Protein AF-A0A7J7YNG5-F1 (afdb_monomer_lite)

Radius of gyration: 35.25 Å; chains: 1; bounding box: 83×59×93 Å

Structure (mmCIF, N/CA/C/O backbone):
data_AF-A0A7J7YNG5-F1
#
_entry.id   AF-A0A7J7YNG5-F1
#
loop_
_atom_site.group_PDB
_atom_site.id
_atom_site.type_symbol
_atom_site.label_atom_id
_atom_site.label_alt_id
_atom_site.label_comp_id
_atom_site.label_asym_id
_atom_site.label_entity_id
_atom_site.label_seq_id
_atom_site.pdbx_PDB_ins_code
_atom_site.Cartn_x
_atom_site.Cartn_y
_atom_site.Cartn_z
_atom_site.occupancy
_atom_site.B_iso_or_equiv
_atom_site.auth_seq_id
_atom_site.auth_comp_id
_atom_site.auth_asym_id
_atom_site.auth_atom_id
_atom_site.pdbx_PDB_model_num
ATOM 1 N N . MET A 1 1 ? -7.097 -13.304 8.125 1.00 89.50 1 MET A N 1
ATOM 2 C CA . MET A 1 1 ? -7.342 -12.212 9.094 1.00 89.50 1 MET A CA 1
ATOM 3 C C . MET A 1 1 ? -7.982 -12.818 10.329 1.00 89.50 1 MET A C 1
ATOM 5 O O . MET A 1 1 ? -8.850 -13.664 10.168 1.00 89.50 1 MET A O 1
ATOM 9 N N . PHE A 1 2 ? -7.551 -12.423 11.524 1.00 94.62 2 PHE A N 1
ATOM 10 C CA . PHE A 1 2 ? -8.068 -12.937 12.792 1.00 94.62 2 PHE A CA 1
ATOM 11 C C . PHE A 1 2 ? -8.316 -11.783 13.768 1.00 94.62 2 PHE A C 1
ATOM 13 O O . PHE A 1 2 ? -7.446 -10.936 13.955 1.00 94.62 2 PHE A O 1
ATOM 20 N N . GLY A 1 3 ? -9.505 -11.729 14.365 1.00 95.50 3 GLY A N 1
ATOM 21 C CA . GLY A 1 3 ? -9.861 -10.747 15.389 1.00 95.50 3 GLY A CA 1
ATOM 22 C C . GLY A 1 3 ? -9.802 -11.376 16.777 1.00 95.50 3 GLY A C 1
ATOM 23 O O . GLY A 1 3 ? -10.265 -12.494 16.969 1.00 95.50 3 GLY A O 1
ATOM 24 N N . SER A 1 4 ? -9.240 -10.663 17.750 1.00 95.44 4 SER A N 1
ATOM 25 C CA . SER A 1 4 ? -9.176 -11.111 19.144 1.00 95.44 4 SER A CA 1
ATOM 26 C C . SER A 1 4 ? -9.327 -9.940 20.110 1.00 95.44 4 SER A C 1
ATOM 28 O O . SER A 1 4 ? -9.003 -8.798 19.786 1.00 95.44 4 SER A O 1
ATOM 30 N N . HIS A 1 5 ? -9.813 -10.217 21.316 1.00 95.94 5 HIS A N 1
ATOM 31 C CA . HIS A 1 5 ? -9.946 -9.216 22.366 1.00 95.94 5 HIS A CA 1
ATOM 32 C C . HIS A 1 5 ? -9.565 -9.837 23.711 1.00 95.94 5 HIS A C 1
ATOM 34 O O . HIS A 1 5 ? -10.080 -10.887 24.083 1.00 95.94 5 HIS A O 1
ATOM 40 N N . ASN A 1 6 ? -8.648 -9.202 24.441 1.00 95.12 6 ASN A N 1
ATOM 41 C CA . ASN A 1 6 ? -8.333 -9.554 25.825 1.00 95.12 6 ASN A CA 1
ATOM 42 C C . ASN A 1 6 ? -7.844 -8.323 26.602 1.00 95.12 6 ASN A C 1
ATOM 44 O O . ASN A 1 6 ? -7.496 -7.309 26.004 1.00 95.12 6 ASN A O 1
ATOM 48 N N . LYS A 1 7 ? -7.753 -8.427 27.936 1.00 95.25 7 LYS A N 1
ATOM 49 C CA . LYS A 1 7 ? -7.350 -7.310 28.812 1.00 95.25 7 LYS A CA 1
ATOM 50 C C . LYS A 1 7 ? -5.984 -6.705 28.446 1.00 95.25 7 LYS A C 1
ATOM 52 O O . LYS A 1 7 ? -5.805 -5.500 28.564 1.00 95.25 7 LYS A O 1
ATOM 57 N N . LYS A 1 8 ? -5.025 -7.521 27.986 1.00 94.19 8 LYS A N 1
ATOM 58 C CA . LYS A 1 8 ? -3.682 -7.060 27.580 1.00 94.19 8 LYS A CA 1
ATOM 59 C C . LYS A 1 8 ? -3.673 -6.430 26.181 1.00 94.19 8 LYS A C 1
ATOM 61 O O . LYS A 1 8 ? -2.844 -5.576 25.891 1.00 94.19 8 LYS A O 1
ATOM 66 N N . ARG A 1 9 ? -4.549 -6.895 25.293 1.00 91.38 9 ARG A N 1
ATOM 67 C CA . ARG A 1 9 ? -4.656 -6.531 23.877 1.00 91.38 9 ARG A CA 1
ATOM 68 C C . ARG A 1 9 ? -6.1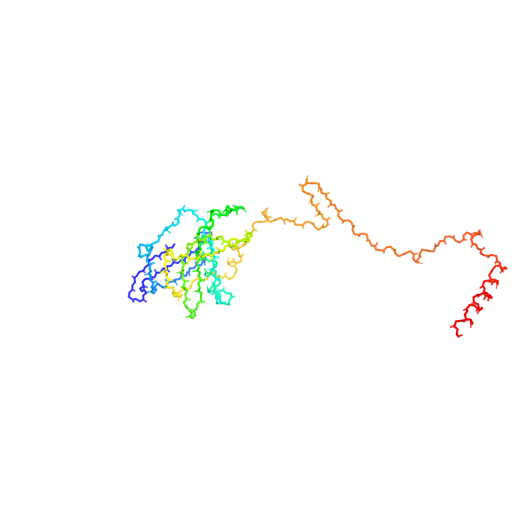32 -6.369 23.520 1.00 91.38 9 ARG A C 1
ATOM 70 O O . ARG A 1 9 ? -6.703 -7.247 22.863 1.00 91.38 9 ARG A O 1
ATOM 77 N N . PRO A 1 10 ? -6.763 -5.264 23.942 1.00 94.19 10 PRO A N 1
ATOM 78 C CA . PRO A 1 10 ? -8.113 -4.963 23.505 1.00 94.19 10 PRO A CA 1
ATOM 79 C C . PRO A 1 10 ? -8.107 -4.686 21.997 1.00 94.19 10 PRO A C 1
ATOM 81 O O . PRO A 1 10 ? -7.101 -4.204 21.455 1.00 94.19 10 PRO A O 1
ATOM 84 N N . ASN A 1 11 ? -9.222 -5.031 21.350 1.00 94.88 11 ASN A N 1
ATOM 85 C CA . ASN A 1 11 ? -9.550 -4.761 19.944 1.00 94.88 11 ASN A CA 1
ATOM 86 C C . ASN A 1 11 ? -8.381 -5.050 18.994 1.00 94.88 11 ASN A C 1
ATOM 88 O O . ASN A 1 11 ? -7.863 -4.165 18.316 1.00 94.88 11 ASN A O 1
ATOM 92 N N . ASN A 1 12 ? -7.905 -6.291 19.020 1.00 95.94 12 ASN A N 1
ATOM 93 C CA . ASN A 1 12 ? -6.707 -6.708 18.315 1.00 95.94 12 ASN A CA 1
ATOM 94 C C . ASN A 1 12 ? -7.067 -7.364 16.982 1.00 95.94 12 ASN A C 1
ATOM 96 O O . ASN A 1 12 ? -7.763 -8.380 16.947 1.00 95.94 12 ASN A O 1
ATOM 100 N N . LEU A 1 13 ? -6.545 -6.810 15.896 1.00 95.44 13 LEU A N 1
ATOM 101 C CA . LEU A 1 13 ? -6.692 -7.330 14.549 1.00 95.44 13 LEU A CA 1
ATOM 102 C C . LEU A 1 13 ? -5.357 -7.892 14.073 1.00 95.44 13 LEU A C 1
ATOM 104 O O . LEU A 1 13 ? -4.352 -7.194 14.058 1.00 95.44 13 LEU A O 1
ATOM 108 N N . VAL A 1 14 ? -5.340 -9.153 13.665 1.00 95.62 14 VAL A N 1
ATOM 109 C CA . VAL A 1 14 ? -4.145 -9.823 13.155 1.00 95.62 14 VAL A CA 1
ATOM 110 C C . VAL A 1 14 ? -4.319 -10.074 11.664 1.00 95.62 14 VAL A C 1
ATOM 112 O O . VAL A 1 14 ? -5.257 -10.754 11.228 1.00 95.62 14 VAL A O 1
ATOM 115 N N . ILE A 1 15 ? -3.407 -9.520 10.871 1.00 95.62 15 ILE A N 1
ATOM 116 C CA . ILE A 1 15 ? -3.355 -9.717 9.424 1.00 95.62 15 ILE A CA 1
ATOM 117 C C . ILE A 1 15 ? -2.073 -10.473 9.115 1.00 95.62 15 ILE A C 1
ATOM 119 O O . ILE A 1 15 ? -0.996 -10.112 9.577 1.00 95.62 15 ILE A O 1
ATOM 123 N N . GLY A 1 16 ? -2.188 -11.532 8.331 1.00 94.81 16 GLY A N 1
ATOM 124 C CA . GLY A 1 16 ? -1.038 -12.282 7.868 1.00 94.81 16 GLY A CA 1
ATOM 125 C C . GLY A 1 16 ? -1.295 -12.863 6.495 1.00 94.81 16 GLY A C 1
ATOM 126 O O . GLY A 1 16 ? -2.448 -12.972 6.065 1.00 94.81 16 GLY A O 1
ATOM 127 N N . ARG A 1 17 ? -0.207 -13.215 5.821 1.00 94.06 17 ARG A N 1
ATOM 128 C CA . ARG A 1 17 ? -0.212 -13.860 4.508 1.00 94.06 17 ARG A CA 1
ATOM 129 C C . ARG A 1 17 ? 0.622 -15.128 4.550 1.00 94.06 17 ARG A C 1
ATOM 131 O O . ARG A 1 17 ? 1.571 -15.236 5.326 1.00 94.06 17 ARG A O 1
ATOM 138 N N . MET A 1 18 ? 0.247 -16.079 3.710 1.00 94.31 18 MET A N 1
ATOM 139 C CA . MET A 1 18 ? 0.916 -17.367 3.607 1.00 94.31 18 MET A CA 1
ATOM 140 C C . MET A 1 18 ? 1.695 -17.444 2.298 1.00 94.31 18 MET A C 1
ATOM 142 O O . MET A 1 18 ? 1.302 -16.847 1.296 1.00 94.31 18 MET A O 1
ATOM 146 N N . TYR A 1 19 ? 2.784 -18.195 2.315 1.00 94.69 19 TYR A N 1
ATOM 147 C CA . TYR A 1 19 ? 3.533 -18.594 1.136 1.00 94.69 19 TYR A CA 1
ATOM 148 C C . TYR A 1 19 ? 3.742 -20.103 1.218 1.00 94.69 19 TYR A C 1
ATOM 150 O O . TYR A 1 19 ? 4.246 -20.593 2.224 1.00 94.69 19 TYR A O 1
ATOM 158 N N . ASP A 1 20 ? 3.296 -20.830 0.192 1.00 93.62 20 ASP A N 1
ATOM 159 C CA . ASP A 1 20 ? 3.371 -22.297 0.137 1.00 93.62 20 ASP A CA 1
ATOM 160 C C . ASP A 1 20 ? 2.827 -22.983 1.407 1.00 93.62 20 ASP A C 1
ATOM 162 O O . ASP A 1 20 ? 3.504 -23.774 2.054 1.00 93.62 20 ASP A O 1
ATOM 166 N N . TYR A 1 21 ? 1.619 -22.595 1.832 1.00 94.19 21 TYR A N 1
ATOM 167 C CA . TYR A 1 21 ? 0.953 -23.084 3.052 1.00 94.19 21 TYR A CA 1
ATOM 168 C C . TYR A 1 21 ? 1.689 -22.829 4.382 1.00 94.19 21 TYR A C 1
ATOM 170 O O . TYR A 1 21 ? 1.201 -23.236 5.435 1.00 94.19 21 TYR A O 1
ATOM 178 N N . HIS A 1 22 ? 2.784 -22.071 4.374 1.00 92.81 22 HIS A N 1
ATOM 179 C CA . HIS A 1 22 ? 3.483 -21.622 5.575 1.00 92.81 22 HIS A CA 1
ATOM 180 C C . HIS A 1 22 ? 3.221 -20.134 5.822 1.00 92.81 22 HIS A C 1
ATOM 182 O O . HIS A 1 22 ? 2.986 -19.361 4.891 1.00 92.81 22 HIS A O 1
ATOM 188 N N . VAL A 1 23 ? 3.241 -19.707 7.086 1.00 92.88 23 VAL A N 1
ATOM 189 C CA . VAL A 1 23 ? 3.103 -18.285 7.433 1.00 92.88 23 VAL A CA 1
ATOM 190 C C . VAL A 1 23 ? 4.336 -17.538 6.935 1.00 92.88 23 VAL A C 1
ATOM 192 O O . VAL A 1 23 ? 5.453 -17.863 7.327 1.00 92.88 23 VAL A O 1
ATOM 195 N N . LEU A 1 24 ? 4.122 -16.530 6.088 1.00 94.12 24 LEU A N 1
ATOM 196 C CA . LEU A 1 24 ? 5.190 -15.651 5.623 1.00 94.12 24 LEU A CA 1
ATOM 197 C C . LEU A 1 24 ? 5.338 -14.480 6.597 1.00 94.12 24 LEU A C 1
ATOM 199 O O . LEU A 1 24 ? 6.301 -14.412 7.348 1.00 94.12 24 LEU A O 1
ATOM 203 N N . ASP A 1 25 ? 4.334 -13.605 6.638 1.00 94.38 25 ASP A N 1
ATOM 204 C CA . ASP A 1 25 ? 4.321 -12.438 7.518 1.00 94.38 25 ASP A CA 1
ATOM 205 C C . ASP A 1 25 ? 3.021 -12.410 8.325 1.00 94.38 25 ASP A C 1
ATOM 207 O O . ASP A 1 25 ? 1.947 -12.716 7.796 1.00 94.38 25 ASP A O 1
ATOM 211 N N . MET A 1 26 ? 3.108 -11.990 9.586 1.00 95.69 26 MET A N 1
ATOM 212 C CA . MET A 1 26 ? 1.965 -11.753 10.463 1.00 95.69 26 MET A CA 1
ATOM 213 C C . MET A 1 26 ? 2.181 -10.472 11.268 1.00 95.69 26 MET A C 1
ATOM 215 O O . MET A 1 26 ? 3.216 -10.287 11.902 1.00 95.69 26 MET A O 1
ATOM 219 N N . ILE A 1 27 ? 1.199 -9.576 11.238 1.00 95.94 27 ILE A N 1
ATOM 220 C CA . ILE A 1 27 ? 1.250 -8.272 11.894 1.00 95.94 27 ILE A CA 1
ATOM 221 C C . ILE A 1 27 ? -0.016 -8.092 12.724 1.00 95.94 27 ILE A C 1
ATOM 223 O O . ILE A 1 27 ? -1.138 -8.247 12.233 1.00 95.94 27 ILE A O 1
ATOM 227 N N . GLU A 1 28 ? 0.172 -7.756 13.996 1.00 95.81 28 GLU A N 1
ATOM 228 C CA . GLU A 1 28 ? -0.902 -7.378 14.903 1.00 95.81 28 GLU A CA 1
ATOM 229 C C . GLU A 1 28 ? -1.101 -5.861 14.905 1.00 95.81 28 GLU A C 1
ATOM 231 O O . GLU A 1 28 ? -0.158 -5.087 15.070 1.00 95.81 28 GLU A O 1
ATOM 236 N N . LEU A 1 29 ? -2.356 -5.449 14.782 1.00 95.94 29 LEU A N 1
ATOM 237 C CA . LEU A 1 29 ? -2.812 -4.069 14.757 1.00 95.94 29 LEU A CA 1
ATOM 238 C C . LEU A 1 29 ? -3.846 -3.890 15.872 1.00 95.94 29 LEU A C 1
ATOM 240 O O . LEU A 1 29 ? -4.890 -4.541 15.890 1.00 95.94 29 LEU A O 1
ATOM 244 N N . GLY A 1 30 ? -3.551 -3.020 16.831 1.00 96.25 30 GLY A N 1
ATOM 245 C CA . GLY A 1 30 ? -4.512 -2.609 17.848 1.00 96.25 30 GLY A CA 1
ATOM 246 C C . GLY A 1 30 ? -5.417 -1.509 17.316 1.00 96.25 30 GLY A C 1
ATOM 247 O O . GLY A 1 30 ? -4.909 -0.502 16.839 1.00 96.25 30 GLY A O 1
ATOM 248 N N . ILE A 1 31 ? -6.732 -1.681 17.420 1.00 96.25 31 ILE A N 1
ATOM 249 C CA . ILE A 1 31 ? -7.707 -0.653 17.049 1.00 96.25 31 ILE A CA 1
ATOM 250 C C . ILE A 1 31 ? -7.971 0.227 18.274 1.00 96.25 31 ILE A C 1
ATOM 252 O O . ILE A 1 31 ? -8.531 -0.243 19.266 1.00 96.25 31 ILE A O 1
ATOM 256 N N . GLU A 1 32 ? -7.574 1.496 18.207 1.00 94.38 32 GLU A N 1
ATOM 257 C CA . GLU A 1 32 ? -7.854 2.484 19.257 1.00 94.38 32 GLU A CA 1
ATOM 258 C C . GLU A 1 32 ? -9.212 3.153 19.052 1.00 94.38 32 GLU A C 1
ATOM 260 O O . GLU A 1 32 ? -10.029 3.208 19.969 1.00 94.38 32 GLU A O 1
ATOM 265 N N . LYS A 1 33 ? -9.462 3.638 17.834 1.00 94.19 33 LYS A N 1
ATOM 266 C CA . LYS A 1 33 ? -10.705 4.309 17.455 1.00 94.19 33 LYS A CA 1
ATOM 267 C C . LYS A 1 33 ? -11.297 3.630 16.234 1.00 94.19 33 LYS A C 1
ATOM 269 O O . LYS A 1 33 ? -10.582 3.310 15.286 1.00 94.19 33 LYS A O 1
ATOM 274 N N . PHE A 1 34 ? -12.609 3.435 16.262 1.00 94.44 34 PHE A N 1
ATOM 275 C CA . PHE A 1 34 ? -13.372 2.887 15.152 1.00 94.44 34 PHE A CA 1
ATOM 276 C C . PHE A 1 34 ? -14.639 3.707 14.947 1.00 94.44 34 PHE A C 1
ATOM 278 O O . PHE A 1 34 ? -15.386 3.943 15.893 1.00 94.44 34 PHE A O 1
ATOM 285 N N . VAL A 1 35 ? -14.869 4.116 13.704 1.00 94.31 35 VAL A N 1
ATOM 286 C CA . VAL A 1 35 ? -16.142 4.668 13.240 1.00 94.31 35 VAL A CA 1
ATOM 287 C C . VAL A 1 35 ? -16.653 3.750 12.143 1.00 94.31 35 VAL A C 1
ATOM 289 O O . VAL A 1 35 ? -15.949 3.485 11.159 1.00 94.31 35 VAL A O 1
ATOM 292 N N . SER A 1 36 ? -17.863 3.229 12.329 1.00 92.06 36 SER A N 1
ATOM 293 C CA . SER A 1 36 ? -18.434 2.262 11.405 1.00 92.06 36 SER A CA 1
ATOM 294 C C . SER A 1 36 ? -18.988 2.945 10.154 1.00 92.06 36 SER A C 1
ATOM 296 O O . SER A 1 36 ? -19.286 4.138 10.130 1.00 92.06 36 SER A O 1
ATOM 298 N N . LEU A 1 37 ? -19.196 2.155 9.099 1.00 89.94 37 LEU A N 1
ATOM 299 C CA . LEU A 1 37 ? -19.894 2.605 7.890 1.00 89.94 37 LEU A CA 1
ATOM 300 C C . LEU A 1 37 ? -21.311 3.130 8.177 1.00 89.94 37 LEU A C 1
ATOM 302 O O . LEU A 1 37 ? -21.791 3.983 7.432 1.00 89.94 37 LEU A O 1
ATOM 306 N N . LYS A 1 38 ? -21.973 2.611 9.223 1.00 88.75 38 LYS A N 1
ATOM 307 C CA . LYS A 1 38 ? -23.351 2.968 9.595 1.00 88.75 38 LYS A CA 1
ATOM 308 C C . LYS A 1 38 ? -23.434 4.338 10.263 1.00 88.75 38 LYS A C 1
ATOM 310 O O . LYS A 1 38 ? -24.438 5.023 10.105 1.00 88.75 38 LYS A O 1
ATOM 315 N N . ASP A 1 39 ? -22.379 4.733 10.969 1.00 90.25 39 ASP A N 1
ATOM 316 C CA . ASP A 1 39 ? -22.348 5.996 11.713 1.00 90.25 39 ASP A CA 1
ATOM 317 C C . ASP A 1 39 ? -22.216 7.202 10.771 1.00 90.25 39 ASP A C 1
ATOM 319 O O . ASP A 1 39 ? -22.689 8.297 11.069 1.00 90.25 39 ASP A O 1
ATOM 323 N N . ILE A 1 40 ? -21.616 6.992 9.596 1.00 88.44 40 ILE A N 1
ATOM 324 C CA . ILE A 1 40 ? -21.410 8.029 8.585 1.00 88.44 40 ILE A CA 1
ATOM 325 C C . ILE A 1 40 ? -22.578 8.010 7.595 1.00 88.44 40 ILE A C 1
ATOM 327 O O . ILE A 1 40 ? -22.660 7.136 6.726 1.00 88.44 40 ILE A O 1
ATOM 331 N N . LYS A 1 41 ? -23.474 8.993 7.710 1.00 83.38 41 LYS A N 1
ATOM 332 C CA . LYS A 1 41 ? -24.702 9.121 6.906 1.00 83.38 41 LYS A CA 1
ATOM 333 C C . LYS A 1 41 ? -24.442 9.670 5.496 1.00 83.38 41 LYS A C 1
ATOM 335 O O . LYS A 1 41 ? -24.934 10.736 5.161 1.00 83.38 41 LYS A O 1
ATOM 340 N N . ASN A 1 42 ? -23.712 8.916 4.675 1.00 83.31 42 ASN A N 1
ATOM 341 C CA . ASN A 1 42 ? -23.373 9.279 3.293 1.00 83.31 42 ASN A CA 1
ATOM 342 C C . ASN A 1 42 ? -23.654 8.132 2.313 1.00 83.31 42 ASN A C 1
ATOM 344 O O . ASN A 1 42 ? -23.735 6.962 2.703 1.00 83.31 42 ASN A O 1
ATOM 348 N N . SER A 1 43 ? -23.760 8.467 1.024 1.00 81.62 43 SER A N 1
ATOM 349 C CA . SER A 1 43 ? -23.944 7.482 -0.047 1.00 81.62 43 SER A CA 1
ATOM 350 C C . SER A 1 43 ? -22.725 6.555 -0.161 1.00 81.62 43 SER A C 1
ATOM 352 O O . SER A 1 43 ? -21.586 7.013 -0.251 1.00 81.62 43 SER A O 1
ATOM 354 N N . LYS A 1 44 ? -22.949 5.238 -0.138 1.00 84.88 44 LYS A N 1
ATOM 355 C CA . LYS A 1 44 ? -21.871 4.237 -0.171 1.00 84.88 44 LYS A CA 1
ATOM 356 C C . LYS A 1 44 ? -21.500 3.853 -1.603 1.00 84.88 44 LYS A C 1
ATOM 358 O O . LYS A 1 44 ? -22.192 4.233 -2.550 1.00 84.88 44 LYS A O 1
ATOM 363 N N . CYS A 1 45 ? -20.375 3.161 -1.752 1.00 86.19 45 CYS A N 1
ATOM 364 C CA . CYS A 1 45 ? -19.927 2.639 -3.038 1.00 86.19 45 CYS A CA 1
ATOM 365 C C . CYS A 1 45 ? -20.470 1.218 -3.268 1.00 86.19 45 CYS A C 1
ATOM 367 O O . CYS A 1 45 ? -20.647 0.483 -2.292 1.00 86.19 45 CYS A O 1
ATOM 369 N N . PRO A 1 46 ? -20.725 0.835 -4.529 1.00 86.44 46 PRO A N 1
ATOM 370 C CA . PRO A 1 46 ? -21.027 -0.534 -4.922 1.00 86.44 46 PRO A CA 1
ATOM 371 C C . PRO A 1 46 ? -19.988 -1.548 -4.433 1.00 86.44 46 PRO A C 1
ATOM 373 O O . PRO A 1 46 ? -18.789 -1.272 -4.339 1.00 86.44 46 PRO A O 1
ATOM 376 N N . GLU A 1 47 ? -20.460 -2.757 -4.153 1.00 85.62 47 GLU A N 1
ATOM 377 C CA . GLU A 1 47 ? -19.599 -3.878 -3.793 1.00 85.62 47 GLU A CA 1
ATOM 378 C C . GLU A 1 47 ? -18.779 -4.345 -5.004 1.00 85.62 47 GLU A C 1
ATOM 380 O O . GLU A 1 47 ? -19.247 -4.342 -6.141 1.00 85.62 47 GLU A O 1
ATOM 385 N N . GLY A 1 48 ? -17.532 -4.758 -4.768 1.00 86.06 48 GLY A N 1
ATOM 386 C CA . GLY A 1 48 ? -16.644 -5.263 -5.821 1.00 86.06 48 GLY A CA 1
ATOM 387 C C . GLY A 1 48 ? -15.926 -4.188 -6.645 1.00 86.06 48 GLY A C 1
ATOM 388 O O . GLY A 1 48 ? -15.082 -4.536 -7.475 1.00 86.06 48 GLY A O 1
ATOM 389 N N . THR A 1 49 ? -16.184 -2.898 -6.402 1.00 89.38 49 THR A N 1
ATOM 390 C CA . THR A 1 49 ? -15.398 -1.817 -7.009 1.00 89.38 49 THR A CA 1
ATOM 391 C C . THR A 1 49 ? -13.943 -1.889 -6.539 1.00 89.38 49 THR A C 1
ATOM 393 O O . THR A 1 49 ? -13.649 -2.107 -5.364 1.00 89.38 49 THR A O 1
ATOM 396 N N . LYS A 1 50 ? -13.001 -1.711 -7.468 1.00 91.44 50 LYS A N 1
ATOM 397 C CA . LYS A 1 50 ? -11.568 -1.740 -7.164 1.00 91.44 50 LYS A CA 1
ATOM 398 C C . LYS A 1 50 ? -11.164 -0.450 -6.431 1.00 91.44 50 LYS A C 1
ATOM 400 O O . LYS A 1 50 ? -11.303 0.622 -7.022 1.00 91.44 50 LYS A O 1
ATOM 405 N N . PRO A 1 51 ? -10.618 -0.519 -5.202 1.00 93.38 51 PRO A N 1
ATOM 406 C CA . PRO A 1 51 ? -10.202 0.676 -4.482 1.00 93.38 51 PRO A CA 1
ATOM 407 C C . PRO A 1 51 ? -8.953 1.294 -5.102 1.00 93.38 51 PRO A C 1
ATOM 409 O O . PRO A 1 51 ? -8.041 0.596 -5.557 1.00 93.38 51 PRO A O 1
ATOM 412 N N . MET A 1 52 ? -8.862 2.616 -5.014 1.00 93.00 52 MET A N 1
ATOM 413 C CA . MET A 1 52 ? -7.585 3.316 -5.126 1.00 93.00 52 MET A CA 1
ATOM 414 C C . MET A 1 52 ? -6.903 3.332 -3.758 1.00 93.00 52 MET A C 1
ATOM 416 O O . MET A 1 52 ? -7.550 3.578 -2.745 1.00 93.00 52 MET A O 1
ATOM 420 N N . LEU A 1 53 ? -5.601 3.062 -3.713 1.00 95.56 53 LEU A N 1
ATOM 421 C CA . LEU A 1 53 ? -4.843 3.023 -2.462 1.00 95.56 53 LEU A CA 1
ATOM 422 C C . LEU A 1 53 ? -3.886 4.209 -2.409 1.00 95.56 53 LEU A C 1
ATOM 424 O O . LEU A 1 53 ? -3.102 4.409 -3.336 1.00 95.56 53 LEU A O 1
ATOM 428 N N . ILE A 1 54 ? -3.928 4.965 -1.316 1.00 95.94 54 ILE A N 1
ATOM 429 C CA . ILE A 1 54 ? -2.991 6.054 -1.044 1.00 95.94 54 ILE A CA 1
ATOM 430 C C . ILE A 1 54 ? -2.286 5.749 0.271 1.00 95.94 54 ILE A C 1
ATOM 432 O O . ILE A 1 54 ? -2.936 5.499 1.282 1.00 95.94 54 ILE A O 1
ATOM 436 N N . PHE A 1 55 ? -0.957 5.791 0.250 1.00 96.38 55 PHE A N 1
ATOM 437 C CA . PHE A 1 55 ? -0.117 5.677 1.438 1.00 96.38 55 PHE A CA 1
ATOM 438 C C . PHE A 1 55 ? 0.606 7.006 1.636 1.00 96.38 55 PHE A C 1
ATOM 440 O O . PHE A 1 55 ? 1.364 7.424 0.762 1.00 96.38 55 PHE A O 1
ATOM 447 N N . ALA A 1 56 ? 0.352 7.661 2.762 1.00 95.19 56 ALA A N 1
ATOM 448 C CA . ALA A 1 56 ? 0.964 8.922 3.153 1.00 95.19 56 ALA A CA 1
ATOM 449 C C . ALA A 1 56 ? 1.797 8.736 4.428 1.00 95.19 56 ALA A C 1
ATOM 451 O O . ALA A 1 56 ? 1.413 7.984 5.325 1.00 95.19 56 ALA A O 1
ATOM 452 N N . GLY A 1 57 ? 2.919 9.447 4.515 1.00 93.06 57 GLY A N 1
ATOM 453 C CA . GLY A 1 57 ? 3.867 9.351 5.626 1.00 93.06 57 GLY A CA 1
ATOM 454 C C . GLY A 1 57 ? 5.148 8.616 5.233 1.00 93.06 57 GLY A C 1
ATOM 455 O O . GLY A 1 57 ? 5.110 7.591 4.552 1.00 93.06 57 GLY A O 1
ATOM 456 N N . ASN A 1 58 ? 6.283 9.157 5.675 1.00 90.50 58 ASN A N 1
ATOM 457 C CA . ASN A 1 58 ? 7.613 8.654 5.322 1.00 90.50 58 ASN A CA 1
ATOM 458 C C . ASN A 1 58 ? 7.926 7.307 5.993 1.00 90.50 58 ASN A C 1
ATOM 460 O O . ASN A 1 58 ? 8.704 6.520 5.459 1.00 90.50 58 ASN A O 1
ATOM 464 N N . ASP A 1 59 ? 7.282 7.011 7.125 1.00 91.44 59 ASP A N 1
ATOM 465 C CA . ASP A 1 59 ? 7.502 5.788 7.906 1.00 91.44 59 ASP A CA 1
ATOM 466 C C . ASP A 1 59 ? 7.286 4.517 7.071 1.00 91.44 59 ASP A C 1
ATOM 468 O O . ASP A 1 59 ? 7.998 3.530 7.252 1.00 91.44 59 ASP A O 1
ATOM 472 N N . PHE A 1 60 ? 6.369 4.564 6.095 1.00 92.81 60 PHE A N 1
ATOM 473 C CA . PHE A 1 60 ? 6.099 3.463 5.168 1.00 92.81 60 PHE A CA 1
ATOM 474 C C . PHE A 1 60 ? 7.277 3.059 4.281 1.00 92.81 60 PHE A C 1
ATOM 476 O O . PHE A 1 60 ? 7.298 1.922 3.804 1.00 92.81 60 PHE A O 1
ATOM 483 N N . ASP A 1 61 ? 8.226 3.962 4.052 1.00 90.38 61 ASP A N 1
ATOM 484 C CA . ASP A 1 61 ? 9.388 3.712 3.203 1.00 90.38 61 ASP A CA 1
ATOM 485 C C . ASP A 1 61 ? 10.693 3.605 4.018 1.00 90.38 61 ASP A C 1
ATOM 487 O O . ASP A 1 61 ? 11.660 3.014 3.536 1.00 90.38 61 ASP A O 1
ATOM 491 N N . VAL A 1 62 ? 10.711 4.107 5.262 1.00 90.88 62 VAL A N 1
ATOM 492 C CA . VAL A 1 62 ? 11.890 4.106 6.147 1.00 90.88 62 VAL A CA 1
ATOM 493 C C . VAL A 1 62 ? 11.998 2.822 6.972 1.00 90.88 62 VAL A C 1
ATOM 495 O O . VAL A 1 62 ? 13.039 2.165 6.955 1.00 90.88 62 VAL A O 1
ATOM 498 N N . THR A 1 63 ? 10.949 2.449 7.708 1.00 91.31 63 THR A N 1
ATOM 499 C CA . THR A 1 63 ? 11.007 1.327 8.658 1.00 91.31 63 THR A CA 1
ATOM 500 C C . THR A 1 63 ? 10.551 0.031 8.000 1.00 91.31 63 THR A C 1
ATOM 502 O O . THR A 1 63 ? 9.539 -0.007 7.296 1.00 91.31 63 THR A O 1
ATOM 505 N N . GLU A 1 64 ? 11.259 -1.072 8.258 1.00 91.25 64 GLU A N 1
ATOM 506 C CA . GLU A 1 64 ? 10.924 -2.359 7.649 1.00 91.25 64 GLU A CA 1
ATOM 507 C C . GLU A 1 64 ? 9.517 -2.849 8.021 1.00 91.25 64 GLU A C 1
ATOM 509 O O . GLU A 1 64 ? 8.774 -3.247 7.123 1.00 91.25 64 GLU A O 1
ATOM 514 N N . ASP A 1 65 ? 9.109 -2.750 9.289 1.00 92.69 65 ASP A N 1
ATOM 515 C CA . ASP A 1 65 ? 7.767 -3.153 9.732 1.00 92.69 65 ASP A CA 1
ATOM 516 C C . ASP A 1 65 ? 6.661 -2.464 8.918 1.00 92.69 65 ASP A C 1
ATOM 518 O O . ASP A 1 65 ? 5.743 -3.115 8.411 1.00 92.69 65 ASP A O 1
ATOM 522 N N . TYR A 1 66 ? 6.779 -1.149 8.718 1.00 93.88 66 TYR A N 1
ATOM 523 C CA . TYR A 1 66 ? 5.813 -0.363 7.954 1.00 93.88 66 TYR A CA 1
ATOM 524 C C . TYR A 1 66 ? 5.878 -0.662 6.453 1.00 93.88 66 TYR A C 1
ATOM 526 O O . TYR A 1 66 ? 4.836 -0.731 5.799 1.00 93.88 66 TYR A O 1
ATOM 534 N N . ARG A 1 67 ? 7.067 -0.928 5.899 1.00 93.88 67 ARG A N 1
ATOM 535 C CA . ARG A 1 67 ? 7.229 -1.366 4.504 1.00 93.88 67 ARG A CA 1
ATOM 536 C C . ARG A 1 67 ? 6.552 -2.715 4.254 1.00 93.88 67 ARG A C 1
ATOM 538 O O . ARG A 1 67 ? 5.863 -2.894 3.243 1.00 93.88 67 ARG A O 1
ATOM 545 N N . ARG A 1 68 ? 6.717 -3.671 5.176 1.00 93.31 68 ARG A N 1
ATOM 546 C CA . ARG A 1 68 ? 6.053 -4.985 5.120 1.00 93.31 68 ARG A CA 1
ATOM 547 C C . ARG A 1 68 ? 4.548 -4.844 5.303 1.00 93.31 68 ARG A C 1
ATOM 549 O O . ARG A 1 68 ? 3.794 -5.447 4.539 1.00 93.31 68 ARG A O 1
ATOM 556 N N . LEU A 1 69 ? 4.107 -3.985 6.219 1.00 94.75 69 LEU A N 1
ATOM 557 C CA . LEU A 1 69 ? 2.693 -3.679 6.404 1.00 94.75 69 LEU A CA 1
ATOM 558 C C . LEU A 1 69 ? 2.067 -3.051 5.153 1.00 94.75 69 LEU A C 1
ATOM 560 O O . LEU A 1 69 ? 1.005 -3.491 4.725 1.00 94.75 69 LEU A O 1
ATOM 564 N N . LYS A 1 70 ? 2.727 -2.074 4.521 1.00 95.31 70 LYS A N 1
ATOM 565 C CA . LYS A 1 70 ? 2.287 -1.475 3.249 1.00 95.31 70 LYS A CA 1
ATOM 566 C C . LYS A 1 70 ? 2.119 -2.544 2.173 1.00 95.31 70 LYS A C 1
ATOM 568 O O . LYS A 1 70 ? 1.083 -2.586 1.517 1.00 95.31 70 LYS A O 1
ATOM 573 N N . SER A 1 71 ? 3.085 -3.456 2.034 1.00 94.94 71 SER A N 1
ATOM 574 C CA . SER A 1 71 ? 2.976 -4.593 1.108 1.00 94.94 71 SER A CA 1
ATOM 575 C C . SER A 1 71 ? 1.776 -5.493 1.426 1.00 94.94 71 SER A C 1
ATOM 577 O O . SER A 1 71 ? 1.033 -5.855 0.514 1.00 94.94 71 SER A O 1
ATOM 579 N N . LEU A 1 72 ? 1.564 -5.818 2.702 1.00 94.94 72 LEU A N 1
ATOM 580 C CA . LEU A 1 72 ? 0.453 -6.651 3.162 1.00 94.94 72 LEU A CA 1
ATOM 581 C C . LEU A 1 72 ? -0.911 -5.994 2.895 1.00 94.94 72 LEU A C 1
ATOM 583 O O . LEU A 1 72 ? -1.821 -6.654 2.402 1.00 94.94 72 LEU A O 1
ATOM 587 N N . LEU A 1 73 ? -1.047 -4.695 3.173 1.00 95.12 73 LEU A N 1
ATOM 588 C CA . LEU A 1 73 ? -2.279 -3.933 2.945 1.00 95.12 73 LEU A CA 1
ATOM 589 C C . LEU A 1 73 ? -2.587 -3.779 1.452 1.00 95.12 73 LEU A C 1
ATOM 591 O O . LEU A 1 73 ? -3.742 -3.914 1.053 1.00 95.12 73 LEU A O 1
ATOM 595 N N . ILE A 1 74 ? -1.570 -3.546 0.615 1.00 95.44 74 ILE A N 1
ATOM 596 C CA . ILE A 1 74 ? -1.748 -3.528 -0.843 1.00 95.44 74 ILE A CA 1
ATOM 597 C C . ILE A 1 74 ? -2.294 -4.870 -1.314 1.00 95.44 74 ILE A C 1
ATOM 599 O O . ILE A 1 74 ? -3.259 -4.895 -2.071 1.00 95.44 74 ILE A O 1
ATOM 603 N N . ASP A 1 75 ? -1.706 -5.978 -0.866 1.00 94.06 75 ASP A N 1
ATOM 604 C CA . ASP A 1 75 ? -2.136 -7.306 -1.299 1.00 94.06 75 ASP A CA 1
ATOM 605 C C . ASP A 1 75 ? -3.552 -7.652 -0.816 1.00 94.06 75 ASP A C 1
ATOM 607 O O . ASP A 1 75 ? -4.342 -8.220 -1.565 1.00 94.06 75 ASP A O 1
ATOM 611 N N . PHE A 1 76 ? -3.910 -7.210 0.392 1.00 94.00 76 PHE A N 1
ATOM 612 C CA . PHE A 1 76 ? -5.237 -7.418 0.965 1.00 94.00 76 PHE A CA 1
ATOM 613 C C . PHE A 1 76 ? -6.338 -6.621 0.243 1.00 94.00 76 PHE A C 1
ATOM 615 O O . PHE A 1 76 ? -7.416 -7.154 -0.008 1.00 94.00 76 PHE A O 1
ATOM 622 N N . PHE A 1 77 ? -6.084 -5.354 -0.112 1.00 93.69 77 PHE A N 1
ATOM 623 C CA . PHE A 1 77 ? -7.119 -4.458 -0.651 1.00 93.69 77 PHE A CA 1
ATOM 624 C C . PHE A 1 77 ? -7.122 -4.308 -2.180 1.00 93.69 77 PHE A C 1
ATOM 626 O O . PHE A 1 77 ? -8.109 -3.838 -2.736 1.00 93.69 77 PHE A O 1
ATOM 633 N N . ARG A 1 78 ? -6.063 -4.697 -2.902 1.00 90.81 78 ARG A N 1
ATOM 634 C CA . ARG A 1 78 ? -5.958 -4.477 -4.364 1.00 90.81 78 ARG A CA 1
ATOM 635 C C . ARG A 1 78 ? -7.029 -5.175 -5.210 1.00 90.81 78 ARG A C 1
ATOM 637 O O . ARG A 1 78 ? -7.283 -4.718 -6.329 1.00 90.81 78 ARG A O 1
ATOM 644 N N . GLY A 1 79 ? -7.584 -6.297 -4.751 1.00 89.69 79 GLY A N 1
ATOM 645 C CA . GLY A 1 79 ? -8.474 -7.145 -5.551 1.00 89.69 79 GLY A CA 1
ATOM 646 C C . GLY A 1 79 ? -7.825 -7.674 -6.853 1.00 89.69 79 GLY A C 1
ATOM 647 O O . GLY A 1 79 ? -6.599 -7.800 -6.930 1.00 89.69 79 GLY A O 1
ATOM 648 N N . PRO A 1 80 ? -8.609 -7.975 -7.907 1.00 90.12 80 PRO A N 1
ATOM 649 C CA . PRO A 1 80 ? -8.099 -8.595 -9.133 1.00 90.12 80 PRO A CA 1
ATOM 650 C C . PRO A 1 80 ? -7.157 -7.677 -9.926 1.00 90.12 80 PRO A C 1
ATOM 652 O O . PRO A 1 80 ? -7.334 -6.454 -9.993 1.00 90.12 80 PRO A O 1
ATOM 655 N N . THR A 1 81 ? -6.148 -8.263 -10.573 1.00 89.75 81 THR A N 1
ATOM 656 C CA . THR A 1 81 ? -5.288 -7.559 -11.534 1.00 89.75 81 THR A CA 1
ATOM 657 C C . THR A 1 81 ? -6.011 -7.375 -12.857 1.00 89.75 81 THR A C 1
ATOM 659 O O . THR A 1 81 ? -6.357 -8.354 -13.512 1.00 89.75 81 THR A O 1
ATOM 662 N N . VAL A 1 82 ? -6.195 -6.123 -13.263 1.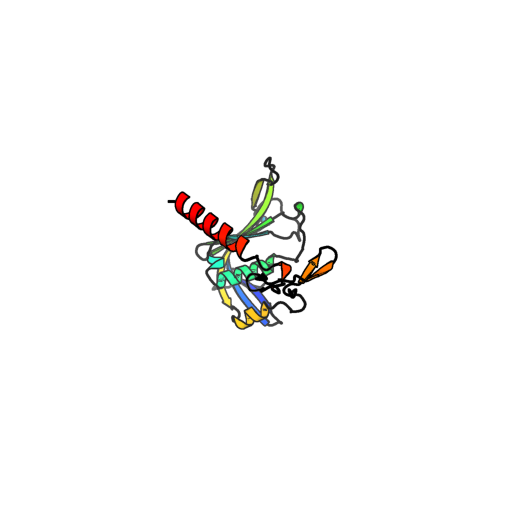00 90.56 82 VAL A N 1
ATOM 663 C CA . VAL A 1 82 ? -6.847 -5.743 -14.520 1.00 90.56 82 VAL A CA 1
ATOM 664 C C . VAL A 1 82 ? -5.901 -4.860 -15.327 1.00 90.56 82 VAL A C 1
ATOM 666 O O . VAL A 1 82 ? -5.143 -4.085 -14.744 1.00 90.56 82 VAL A O 1
ATOM 669 N N . SER A 1 83 ? -5.922 -4.984 -16.654 1.00 92.06 83 SER A N 1
ATOM 670 C CA . SER A 1 83 ? -5.109 -4.153 -17.554 1.00 92.06 83 SER A CA 1
ATOM 671 C C . SER A 1 83 ? -5.685 -2.748 -17.715 1.00 92.06 83 SER A C 1
ATOM 673 O O . SER A 1 83 ? -4.935 -1.779 -17.727 1.00 92.06 83 SER A O 1
ATOM 675 N N . ASN A 1 84 ? -7.014 -2.644 -17.789 1.00 91.25 84 ASN A N 1
ATOM 676 C CA . ASN A 1 84 ? -7.739 -1.402 -18.026 1.00 91.25 84 ASN A CA 1
ATOM 677 C C . ASN A 1 84 ? -8.839 -1.207 -16.978 1.00 91.25 84 ASN A C 1
ATOM 679 O O . ASN A 1 84 ? -9.483 -2.166 -16.551 1.00 91.25 84 ASN A O 1
ATOM 683 N N . ILE A 1 85 ? -9.075 0.048 -16.594 1.00 90.06 85 ILE A N 1
ATOM 684 C CA . ILE A 1 85 ? -10.111 0.450 -15.635 1.00 90.06 85 ILE A CA 1
ATOM 685 C C . ILE A 1 85 ? -10.961 1.546 -16.282 1.00 90.06 85 ILE A C 1
ATOM 687 O O . ILE A 1 85 ? -10.436 2.447 -16.935 1.00 90.06 85 ILE A O 1
ATOM 691 N N . ARG A 1 86 ? -12.285 1.465 -16.119 1.00 89.81 86 ARG A N 1
ATOM 692 C CA . ARG A 1 86 ? -13.212 2.515 -16.564 1.00 89.81 86 ARG A CA 1
ATOM 693 C C . ARG A 1 86 ? -13.160 3.691 -15.592 1.00 89.81 86 ARG A C 1
ATOM 695 O O . ARG A 1 86 ? -13.120 3.472 -14.388 1.00 89.81 86 ARG A O 1
ATOM 702 N N . LEU A 1 87 ? -13.266 4.923 -16.093 1.00 85.38 87 LEU A N 1
ATOM 703 C CA . LEU A 1 87 ? -13.268 6.124 -15.244 1.00 85.38 87 LEU A CA 1
ATOM 704 C C . LEU A 1 87 ? -14.402 6.101 -14.202 1.00 85.38 87 LEU A C 1
ATOM 706 O O . LEU A 1 87 ? -14.180 6.447 -13.050 1.00 85.38 87 LEU A O 1
ATOM 710 N N . ALA A 1 88 ? -15.584 5.611 -14.586 1.00 85.56 88 ALA A N 1
ATOM 711 C CA . ALA A 1 88 ? -16.717 5.432 -13.674 1.00 85.56 88 ALA A CA 1
ATOM 712 C C . ALA A 1 88 ? -16.470 4.382 -12.572 1.00 85.56 88 ALA A C 1
ATOM 714 O O . ALA A 1 88 ? -17.203 4.353 -11.598 1.00 85.56 88 ALA A O 1
ATOM 715 N N . GLY A 1 89 ? -15.449 3.530 -12.713 1.00 87.12 89 GLY A N 1
ATOM 716 C CA . GLY A 1 89 ? -15.053 2.560 -11.688 1.00 87.12 89 GLY A CA 1
ATOM 717 C C . GLY A 1 89 ? -14.088 3.122 -10.640 1.00 87.12 89 GLY A C 1
ATOM 718 O O . GLY A 1 89 ? -13.666 2.385 -9.756 1.00 87.12 89 GLY A O 1
ATOM 719 N N . LEU A 1 90 ? -13.701 4.398 -10.738 1.00 89.44 90 LEU A N 1
ATOM 720 C CA . LEU A 1 90 ? -12.838 5.076 -9.768 1.00 89.44 90 LEU A CA 1
ATOM 721 C C . LEU A 1 90 ? -13.689 5.783 -8.706 1.00 89.44 90 LEU A C 1
ATOM 723 O O . LEU A 1 90 ? -13.757 7.010 -8.662 1.00 89.44 90 LEU A O 1
ATOM 727 N N . GLU A 1 91 ? -14.366 5.002 -7.867 1.00 91.44 91 GLU A N 1
ATOM 728 C CA . GLU A 1 91 ? -15.397 5.535 -6.963 1.00 91.44 91 GLU A CA 1
ATOM 729 C C . GLU A 1 91 ? -14.886 5.868 -5.560 1.00 91.44 91 GLU A C 1
ATOM 731 O O . GLU A 1 91 ? -15.398 6.794 -4.932 1.00 91.44 91 GLU A O 1
ATOM 736 N N . TYR A 1 92 ? -13.888 5.139 -5.048 1.00 93.56 92 TYR A N 1
ATOM 737 C CA . TYR A 1 92 ? -13.397 5.344 -3.685 1.00 93.56 92 TYR A CA 1
ATOM 738 C C . TYR A 1 92 ? -11.895 5.113 -3.517 1.00 93.56 92 TYR A C 1
ATOM 740 O O . TYR A 1 92 ? -11.248 4.369 -4.262 1.00 93.56 92 TYR A O 1
ATOM 748 N N . VAL A 1 93 ? -11.350 5.779 -2.502 1.00 94.88 93 VAL A N 1
ATOM 749 C CA . VAL A 1 93 ? -9.955 5.719 -2.074 1.00 94.88 93 VAL A CA 1
ATOM 750 C C . VAL A 1 93 ? -9.884 5.199 -0.648 1.00 94.88 93 VAL A C 1
ATOM 752 O O . VAL A 1 93 ? -10.558 5.701 0.250 1.00 94.88 93 VAL A O 1
ATOM 755 N N . LEU A 1 94 ? -8.990 4.240 -0.438 1.00 95.88 94 LEU A N 1
ATOM 756 C CA . LEU A 1 94 ? -8.491 3.862 0.871 1.00 95.88 94 LEU A CA 1
ATOM 757 C C . LEU A 1 94 ? -7.192 4.621 1.129 1.00 95.88 94 LEU A C 1
ATOM 759 O O . LEU A 1 94 ? -6.200 4.453 0.416 1.00 95.88 94 LEU A O 1
ATOM 763 N N . HIS A 1 95 ? -7.218 5.471 2.143 1.00 96.25 95 HIS A N 1
ATOM 764 C CA . HIS A 1 95 ? -6.096 6.295 2.545 1.00 96.25 95 HIS A CA 1
ATOM 765 C C . HIS A 1 95 ? -5.503 5.756 3.845 1.00 96.25 95 HIS A C 1
ATOM 767 O O . HIS A 1 95 ? -6.190 5.648 4.862 1.00 96.25 95 HIS A O 1
ATOM 773 N N . PHE A 1 96 ? -4.219 5.425 3.792 1.00 96.94 96 PHE A N 1
ATOM 774 C CA . PHE A 1 96 ? -3.418 5.002 4.926 1.00 96.94 96 PHE A CA 1
ATOM 775 C C . PHE A 1 96 ? -2.407 6.098 5.234 1.00 96.94 96 PHE A C 1
ATOM 777 O O . PHE A 1 96 ? -1.559 6.403 4.398 1.00 96.94 96 PHE A O 1
ATOM 784 N N . THR A 1 97 ? -2.470 6.684 6.423 1.00 96.81 97 THR A N 1
ATOM 785 C CA . THR A 1 97 ? -1.507 7.697 6.868 1.00 96.81 97 THR A CA 1
ATOM 786 C C . THR A 1 97 ? -0.732 7.173 8.065 1.00 96.81 97 THR A C 1
ATOM 788 O O . THR A 1 97 ? -1.340 6.857 9.083 1.00 96.81 97 THR A O 1
ATOM 791 N N . ALA A 1 98 ? 0.592 7.087 7.958 1.00 95.69 98 ALA A N 1
ATOM 792 C CA . ALA A 1 98 ? 1.465 6.799 9.091 1.00 95.69 98 ALA A CA 1
ATOM 793 C C . ALA A 1 98 ? 1.957 8.118 9.696 1.00 95.69 98 ALA A C 1
ATOM 795 O O . ALA A 1 98 ? 2.566 8.933 9.000 1.00 95.69 98 ALA A O 1
ATOM 796 N N . LEU A 1 99 ? 1.649 8.345 10.972 1.00 93.44 99 LEU A N 1
ATOM 797 C CA . LEU A 1 99 ? 2.070 9.532 11.711 1.00 93.44 99 LEU A CA 1
ATOM 798 C C . LEU A 1 99 ? 2.225 9.192 13.196 1.00 93.44 99 LEU A C 1
ATOM 800 O O . LEU A 1 99 ? 1.321 8.615 13.799 1.00 93.44 99 LEU A O 1
ATOM 804 N N . ASN A 1 100 ? 3.349 9.591 13.796 1.00 89.19 100 ASN A N 1
ATOM 805 C CA . ASN A 1 100 ? 3.630 9.438 15.230 1.00 89.19 100 ASN A CA 1
ATOM 806 C C . ASN A 1 100 ? 3.429 7.998 15.749 1.00 89.19 100 ASN A C 1
ATOM 808 O O . ASN A 1 100 ? 2.878 7.790 16.830 1.00 89.19 100 ASN A O 1
ATOM 812 N N . GLY A 1 101 ? 3.824 6.993 14.961 1.00 87.81 101 GLY A N 1
ATOM 813 C CA . GLY A 1 101 ? 3.680 5.581 15.332 1.00 87.81 101 GLY A CA 1
ATOM 814 C C . GLY A 1 101 ? 2.247 5.030 15.271 1.00 87.81 101 GLY A C 1
ATOM 815 O O . GLY A 1 101 ? 2.009 3.898 15.696 1.00 87.81 101 GLY A O 1
ATOM 816 N N . LYS A 1 102 ? 1.291 5.808 14.749 1.00 94.19 102 LYS A N 1
ATOM 817 C CA . LYS A 1 102 ? -0.087 5.383 14.486 1.00 94.19 102 LYS A CA 1
ATOM 818 C C . LYS A 1 102 ? -0.351 5.339 12.990 1.00 94.19 102 LYS A C 1
ATOM 820 O O . LYS A 1 102 ? 0.217 6.104 12.213 1.00 94.19 102 LYS A O 1
ATOM 825 N N . ILE A 1 103 ? -1.245 4.443 12.596 1.00 96.12 103 ILE A N 1
ATOM 826 C CA . ILE A 1 103 ? -1.689 4.278 11.218 1.00 96.12 103 ILE A CA 1
ATOM 827 C C . ILE A 1 103 ? -3.169 4.616 11.161 1.00 96.12 103 ILE A C 1
ATOM 829 O O . ILE A 1 103 ? -4.019 3.905 11.695 1.00 96.12 103 ILE A O 1
ATOM 833 N N . TYR A 1 104 ? -3.476 5.707 10.484 1.00 96.44 104 TYR A N 1
ATOM 834 C CA . TYR A 1 104 ? -4.835 6.133 10.225 1.00 96.44 104 TYR A CA 1
ATOM 835 C C . TYR A 1 104 ? -5.310 5.480 8.941 1.00 96.44 104 TYR A C 1
ATOM 837 O O . TYR A 1 104 ? -4.760 5.725 7.870 1.00 96.44 104 TYR A O 1
ATOM 845 N N . PHE A 1 105 ? -6.339 4.656 9.051 1.00 96.25 105 PHE A N 1
ATOM 846 C CA . PHE A 1 105 ? -7.055 4.128 7.906 1.00 96.25 105 PHE A CA 1
ATOM 847 C C . PHE A 1 105 ? -8.354 4.903 7.738 1.00 96.25 105 PHE A C 1
ATOM 849 O O . PHE A 1 105 ? -9.168 4.996 8.665 1.00 96.25 105 PHE A O 1
ATOM 856 N N . ARG A 1 106 ? -8.517 5.496 6.560 1.00 95.06 106 ARG A N 1
ATOM 857 C CA . ARG A 1 106 ? -9.681 6.288 6.173 1.00 95.06 106 ARG A CA 1
ATOM 858 C C . ARG A 1 106 ? -10.164 5.845 4.806 1.00 95.06 106 ARG A C 1
ATOM 860 O O . ARG A 1 106 ? -9.376 5.466 3.943 1.00 95.06 106 ARG A O 1
ATOM 867 N N . SER A 1 107 ? -11.469 5.922 4.612 1.00 94.31 107 SER A N 1
ATOM 868 C CA . SER A 1 107 ? -12.130 5.543 3.371 1.00 94.31 107 SER A CA 1
ATOM 869 C C . SER A 1 107 ? -12.949 6.723 2.873 1.00 94.31 107 SER A C 1
ATOM 871 O O . SER A 1 107 ? -13.829 7.226 3.582 1.00 94.31 107 SER A O 1
ATOM 873 N N . TYR A 1 108 ? -12.630 7.166 1.661 1.00 94.62 108 TYR A N 1
ATOM 874 C CA . TYR A 1 108 ? -13.221 8.337 1.030 1.00 94.62 108 TYR A CA 1
ATOM 875 C C . TYR A 1 108 ? -13.892 7.957 -0.279 1.00 94.62 108 TYR A C 1
ATOM 877 O O . TYR A 1 108 ? -13.305 7.262 -1.107 1.00 94.62 108 TYR A O 1
ATOM 885 N N . LYS A 1 109 ? -15.096 8.472 -0.495 1.00 93.38 109 LYS A N 1
ATOM 886 C CA . LYS A 1 109 ? -15.775 8.464 -1.784 1.00 93.38 109 LYS A CA 1
ATOM 887 C C . LYS A 1 109 ? -15.297 9.645 -2.629 1.00 93.38 109 LYS A C 1
ATOM 889 O O . LYS A 1 109 ? -15.074 10.735 -2.102 1.00 93.38 109 LYS A O 1
ATOM 894 N N . LEU A 1 110 ? -15.140 9.430 -3.932 1.00 92.56 110 LEU A N 1
ATOM 895 C CA . LEU A 1 110 ? -14.735 10.462 -4.879 1.00 92.56 110 LEU A CA 1
ATOM 896 C C . LEU A 1 110 ? -15.947 11.142 -5.501 1.00 92.56 110 LEU A C 1
ATOM 898 O O . LEU A 1 110 ? -16.853 10.496 -6.025 1.00 92.56 110 LEU A O 1
ATOM 902 N N . LEU A 1 111 ? -15.899 12.468 -5.520 1.00 91.00 111 LEU A N 1
ATOM 903 C CA . LEU A 1 111 ? -16.838 13.323 -6.226 1.00 91.00 111 LEU A CA 1
ATOM 904 C C . LEU A 1 111 ? -16.079 14.070 -7.323 1.00 91.00 111 LEU A C 1
ATOM 906 O O . LEU A 1 111 ? -15.246 14.938 -7.057 1.00 91.00 111 LEU A O 1
ATOM 910 N N . LEU A 1 112 ? -16.367 13.723 -8.576 1.00 91.00 112 LEU A N 1
ATOM 911 C CA . LEU A 1 112 ? -15.779 14.370 -9.745 1.00 91.00 112 LEU A CA 1
ATOM 912 C C . LEU A 1 112 ? -16.616 15.600 -10.114 1.00 91.00 112 LEU A C 1
ATOM 914 O O . LEU A 1 112 ? -17.705 15.481 -10.672 1.00 91.00 112 LEU A O 1
ATOM 918 N N . LYS A 1 113 ? -16.110 16.794 -9.801 1.00 91.88 113 LYS A N 1
ATOM 919 C CA . LYS A 1 113 ? -16.740 18.074 -10.145 1.00 91.88 113 LYS A CA 1
ATOM 920 C C . LYS A 1 113 ? -16.170 18.643 -11.444 1.00 91.88 113 LYS A C 1
ATOM 922 O O . LYS A 1 113 ? -15.013 18.411 -11.809 1.00 91.88 113 LYS A O 1
ATOM 927 N N . LYS A 1 114 ? -16.982 19.437 -12.146 1.00 92.25 114 LYS A N 1
ATOM 928 C CA . LYS A 1 114 ? -16.564 20.150 -13.361 1.00 92.25 114 LYS A CA 1
ATOM 929 C C . LYS A 1 114 ? -15.483 21.183 -13.014 1.00 92.25 114 LYS A C 1
ATOM 931 O O . LYS A 1 114 ? -15.674 21.994 -12.115 1.00 92.25 114 LYS A O 1
ATOM 936 N N . SER A 1 115 ? -14.363 21.151 -13.733 1.00 89.62 115 SER A N 1
ATOM 937 C CA . SER A 1 115 ? -13.193 22.025 -13.520 1.00 89.62 115 SER A CA 1
ATOM 938 C C . SER A 1 115 ? -12.919 22.994 -14.676 1.00 89.62 115 SER A C 1
ATOM 940 O O . SER A 1 115 ? -12.115 23.903 -14.518 1.00 89.62 115 SER A O 1
ATOM 942 N N . GLY A 1 116 ? -13.544 22.792 -15.844 1.00 90.12 116 GLY A N 1
ATOM 943 C CA . GLY A 1 116 ? -13.258 23.551 -17.073 1.00 90.12 116 GLY A CA 1
ATOM 944 C C . GLY A 1 116 ? -12.054 23.038 -17.879 1.00 90.12 116 GLY A C 1
ATOM 945 O O . GLY A 1 116 ? -11.889 23.429 -19.029 1.00 90.12 116 GLY A O 1
ATOM 946 N N . CYS A 1 117 ? -11.265 22.114 -17.323 1.00 92.19 117 CYS A N 1
ATOM 947 C CA . CYS A 1 117 ? -10.145 21.444 -17.991 1.00 92.19 117 CYS A CA 1
ATOM 948 C C . CYS A 1 117 ? -10.491 19.982 -18.329 1.00 92.19 117 CYS A C 1
ATOM 950 O O . CYS A 1 117 ? -11.506 19.448 -17.883 1.00 92.19 117 CYS A O 1
ATOM 952 N N . ARG A 1 118 ? -9.607 19.291 -19.068 1.00 89.69 118 ARG A N 1
ATOM 953 C CA . ARG A 1 118 ? -9.755 17.850 -19.371 1.00 89.69 118 ARG A CA 1
ATOM 954 C C 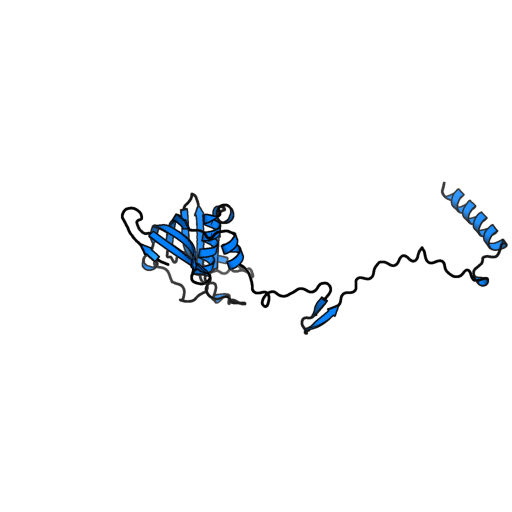. ARG A 1 118 ? -9.805 16.972 -18.110 1.00 89.69 118 ARG A C 1
ATOM 956 O O . ARG A 1 118 ? -10.417 15.912 -18.127 1.00 89.69 118 ARG A O 1
ATOM 963 N N . THR A 1 119 ? -9.145 17.389 -17.030 1.00 89.50 119 THR A N 1
ATOM 964 C CA . THR A 1 119 ? -9.106 16.672 -15.748 1.00 89.50 119 THR A CA 1
ATOM 965 C C . THR A 1 119 ? -10.160 17.227 -14.785 1.00 89.50 119 THR A C 1
ATOM 967 O O . THR A 1 119 ? -10.107 18.427 -14.495 1.00 89.50 119 THR A O 1
ATOM 970 N N . PRO A 1 120 ? -11.092 16.408 -14.260 1.00 92.38 120 PRO A N 1
ATOM 971 C CA . PRO A 1 120 ? -12.110 16.867 -13.314 1.00 92.38 120 PRO A CA 1
ATOM 972 C C . PRO A 1 120 ? -11.485 17.315 -11.987 1.00 92.38 120 PRO A C 1
ATOM 974 O O . PRO A 1 120 ? -10.404 16.862 -11.610 1.00 92.38 120 PRO A O 1
ATOM 977 N N . ARG A 1 121 ? -12.180 18.193 -11.259 1.00 92.25 121 ARG A N 1
ATOM 978 C CA . ARG A 1 121 ? -11.801 18.570 -9.894 1.00 92.25 121 ARG A CA 1
ATOM 979 C C . ARG A 1 121 ? -12.277 17.474 -8.948 1.00 92.25 121 ARG A C 1
ATOM 981 O O . ARG A 1 121 ? -13.459 17.142 -8.950 1.00 92.25 121 ARG A O 1
ATOM 988 N N . ILE A 1 122 ? -11.361 16.919 -8.164 1.00 92.81 122 ILE A N 1
ATOM 989 C CA . ILE A 1 122 ? -11.646 15.812 -7.251 1.00 92.81 122 ILE A CA 1
ATOM 990 C C . ILE A 1 122 ? -11.961 16.393 -5.876 1.00 92.81 122 ILE A C 1
ATOM 992 O O . ILE A 1 122 ? -11.151 17.121 -5.311 1.00 92.81 122 ILE A O 1
ATOM 996 N N . GLU A 1 123 ? -13.131 16.061 -5.349 1.00 93.31 123 GLU A N 1
ATOM 997 C CA . GLU A 1 123 ? -13.507 16.300 -3.958 1.00 93.31 123 GLU A CA 1
ATOM 998 C C . GLU A 1 123 ? -13.698 14.945 -3.268 1.00 93.31 123 GLU A C 1
ATOM 1000 O O . GLU A 1 123 ? -14.104 13.970 -3.907 1.00 93.31 123 GLU A O 1
ATOM 1005 N N . LEU A 1 124 ? -13.381 14.876 -1.978 1.00 93.38 124 LEU A N 1
ATOM 1006 C CA . LEU A 1 124 ? -13.455 13.648 -1.191 1.00 93.38 124 LEU A CA 1
ATOM 1007 C C . LEU A 1 124 ? -14.534 13.781 -0.122 1.00 93.38 124 LEU A C 1
ATOM 1009 O O . LEU A 1 124 ? -14.580 14.768 0.606 1.00 93.38 124 LEU A O 1
ATOM 1013 N N . GLU A 1 125 ? -15.374 12.762 -0.013 1.00 93.44 125 GLU A N 1
ATOM 1014 C CA . GLU A 1 125 ? -16.411 12.653 1.008 1.00 93.44 125 GLU A CA 1
ATOM 1015 C C . GLU A 1 125 ? -16.094 11.451 1.900 1.00 93.44 125 GLU A C 1
ATOM 1017 O O . GLU A 1 125 ? -15.814 10.360 1.403 1.00 93.44 125 GLU A O 1
ATOM 1022 N N . GLU A 1 126 ? -16.100 11.618 3.224 1.00 91.75 126 GLU A N 1
ATOM 1023 C CA . GLU A 1 126 ? -15.830 10.494 4.124 1.00 91.75 126 GLU A CA 1
ATOM 1024 C C . GLU A 1 126 ? -16.954 9.455 4.012 1.00 91.75 126 GLU A C 1
ATOM 1026 O O . GLU A 1 126 ? -18.136 9.767 4.159 1.00 91.75 126 GLU A O 1
ATOM 1031 N N . MET A 1 127 ? -16.585 8.206 3.723 1.00 90.50 127 MET A N 1
ATOM 1032 C CA . MET A 1 127 ? -17.527 7.092 3.596 1.00 90.50 127 MET A CA 1
ATOM 1033 C C . MET A 1 127 ? -17.437 6.151 4.800 1.00 90.50 127 MET A C 1
ATOM 1035 O O . MET A 1 127 ? -18.459 5.608 5.229 1.00 90.50 127 MET A O 1
ATOM 1039 N N . GLY A 1 128 ? -16.228 5.971 5.339 1.00 88.38 128 GLY A N 1
ATOM 1040 C CA . GLY A 1 128 ? -15.907 4.964 6.349 1.00 88.38 128 GLY A CA 1
ATOM 1041 C C . GLY A 1 128 ? -15.634 3.576 5.745 1.00 88.38 128 GLY A C 1
ATOM 1042 O O . GLY A 1 128 ? -15.802 3.377 4.537 1.00 88.38 128 GLY A O 1
ATOM 1043 N N . PRO A 1 129 ? -15.184 2.602 6.554 1.00 92.31 129 PRO A N 1
ATOM 1044 C CA . PRO A 1 129 ? -14.895 2.725 7.983 1.00 92.31 129 PRO A CA 1
ATOM 1045 C C . PRO A 1 129 ? -13.615 3.529 8.255 1.00 92.31 129 PRO A C 1
ATOM 1047 O O . PRO A 1 129 ? -12.686 3.523 7.446 1.00 92.31 129 PRO A O 1
ATOM 1050 N N . SER A 1 130 ? -13.571 4.193 9.408 1.00 94.06 130 SER A N 1
ATOM 1051 C CA . SER A 1 130 ? -12.410 4.969 9.857 1.00 94.06 130 SER A CA 1
ATOM 1052 C C . SER A 1 130 ? -11.801 4.293 11.083 1.00 94.06 130 SER A C 1
ATOM 1054 O O . SER A 1 130 ? -12.481 4.096 12.091 1.00 94.06 130 SER A O 1
ATOM 1056 N N . LEU A 1 131 ? -10.535 3.886 10.972 1.00 95.50 131 LEU A N 1
ATOM 1057 C CA . LEU A 1 131 ? -9.806 3.127 11.991 1.00 95.50 131 LEU A CA 1
ATOM 1058 C C . LEU A 1 131 ? -8.506 3.839 12.370 1.00 95.50 131 LEU A C 1
ATOM 1060 O O . LEU A 1 131 ? -7.744 4.245 11.492 1.00 95.50 131 LEU A O 1
ATOM 1064 N N . ASP A 1 132 ? -8.232 3.923 13.667 1.00 96.44 132 ASP A N 1
ATOM 1065 C CA . ASP A 1 132 ? -6.928 4.332 14.193 1.00 96.44 132 ASP A CA 1
ATOM 1066 C C . ASP A 1 132 ? -6.219 3.081 14.694 1.00 96.44 132 ASP A C 1
ATOM 1068 O O . ASP A 1 132 ? -6.685 2.418 15.625 1.00 96.44 132 ASP A O 1
ATOM 1072 N N . LEU A 1 133 ? -5.130 2.727 14.018 1.00 95.75 133 LEU A N 1
ATOM 1073 C CA . LEU A 1 133 ? -4.408 1.482 14.217 1.00 95.75 133 LEU A CA 1
ATOM 1074 C C . LEU A 1 133 ? -3.052 1.760 14.860 1.00 95.75 133 LEU A C 1
ATOM 1076 O O . LEU A 1 133 ? -2.348 2.696 14.487 1.00 95.75 133 LEU A O 1
ATOM 1080 N N . VAL A 1 134 ? -2.661 0.898 15.788 1.00 95.19 134 VAL A N 1
ATOM 1081 C CA . VAL A 1 134 ? -1.339 0.910 16.418 1.00 95.19 134 VAL A CA 1
ATOM 1082 C C . VAL A 1 134 ? -0.652 -0.410 16.127 1.00 95.19 134 VAL A C 1
ATOM 1084 O O . VAL A 1 134 ? -1.226 -1.477 16.363 1.00 95.19 134 VAL A O 1
ATOM 1087 N N . LEU A 1 135 ? 0.577 -0.345 15.620 1.00 94.06 135 LEU A N 1
ATOM 1088 C CA . LEU A 1 135 ? 1.386 -1.534 15.377 1.00 94.06 135 LEU A CA 1
ATOM 1089 C C . LEU A 1 135 ? 1.727 -2.210 16.716 1.00 94.06 135 LEU A C 1
ATOM 1091 O O . LEU A 1 135 ? 2.135 -1.549 17.670 1.00 94.06 135 LEU A O 1
ATOM 1095 N N . ARG A 1 136 ? 1.526 -3.527 16.806 1.00 93.88 136 ARG A N 1
ATOM 1096 C CA . ARG A 1 136 ? 1.846 -4.327 17.996 1.00 93.88 136 ARG A CA 1
ATOM 1097 C C . ARG A 1 136 ? 2.932 -5.347 17.660 1.00 93.88 136 ARG A C 1
ATOM 1099 O O . ARG A 1 136 ? 4.037 -4.964 17.301 1.00 93.88 136 ARG A O 1
ATOM 1106 N N . ARG A 1 137 ? 2.657 -6.645 17.820 1.00 94.38 137 ARG A N 1
ATOM 1107 C CA . ARG A 1 137 ? 3.630 -7.693 17.496 1.00 94.38 137 ARG 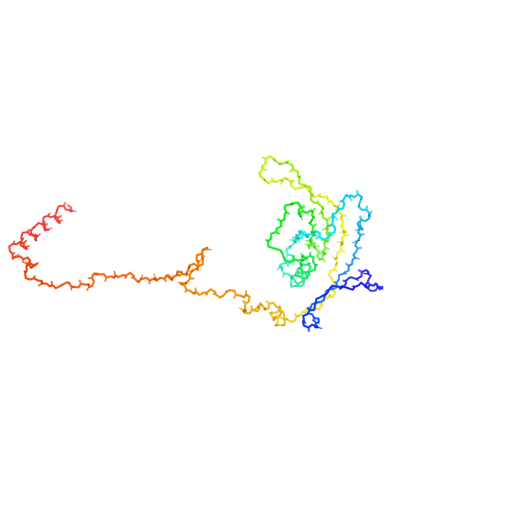A CA 1
ATOM 1108 C C . ARG A 1 137 ? 3.743 -7.855 15.985 1.00 94.38 137 ARG A C 1
ATOM 1110 O O . ARG A 1 137 ? 2.727 -7.884 15.290 1.00 94.38 137 ARG A O 1
ATOM 1117 N N . THR A 1 138 ? 4.968 -8.039 15.517 1.00 95.00 138 THR A N 1
ATOM 1118 C CA . THR A 1 138 ? 5.278 -8.429 14.145 1.00 95.00 138 THR A CA 1
ATOM 1119 C C . THR A 1 138 ? 6.006 -9.769 14.157 1.00 95.00 138 THR A C 1
ATOM 1121 O O . THR A 1 138 ? 6.822 -10.059 15.028 1.00 95.00 138 THR A O 1
ATOM 1124 N N . HIS A 1 139 ? 5.657 -10.621 13.204 1.00 94.12 139 HIS A N 1
ATOM 1125 C CA . HIS A 1 139 ? 6.372 -11.839 12.866 1.00 94.12 139 HIS A CA 1
ATOM 1126 C C . HIS A 1 139 ? 6.656 -11.756 11.370 1.00 94.12 139 HIS A C 1
ATOM 1128 O O . HIS A 1 139 ? 5.793 -12.067 10.547 1.00 94.12 139 HIS A O 1
ATOM 1134 N N . LEU A 1 140 ? 7.834 -11.243 11.030 1.00 93.94 140 LEU A N 1
ATOM 1135 C CA . LEU A 1 140 ? 8.259 -11.032 9.651 1.00 93.94 140 LEU A CA 1
ATOM 1136 C C . LEU A 1 140 ? 9.053 -12.238 9.147 1.00 93.94 140 LEU A C 1
ATOM 1138 O O . LEU A 1 140 ? 9.819 -12.841 9.899 1.00 93.94 140 LEU A O 1
ATOM 1142 N N . ALA A 1 141 ? 8.891 -12.568 7.867 1.00 93.69 141 ALA A N 1
ATOM 1143 C CA . ALA A 1 141 ? 9.718 -13.567 7.207 1.00 93.69 141 ALA A CA 1
ATOM 1144 C C . ALA A 1 141 ? 11.188 -13.134 7.158 1.00 93.69 141 ALA A C 1
ATOM 1146 O O . ALA A 1 141 ? 11.495 -11.947 7.019 1.00 93.69 141 ALA A O 1
ATOM 1147 N N . SER A 1 142 ? 12.094 -14.114 7.150 1.00 93.56 142 SER A N 1
ATOM 1148 C CA . SER A 1 142 ? 13.499 -13.872 6.826 1.00 93.56 142 SER A CA 1
ATOM 1149 C C . SER A 1 142 ? 13.653 -13.303 5.412 1.00 93.56 142 SER A C 1
ATOM 1151 O O . SER A 1 142 ? 12.835 -13.550 4.519 1.00 93.56 142 SER A O 1
ATOM 1153 N N . ASP A 1 143 ? 14.736 -12.561 5.184 1.00 91.69 143 ASP A N 1
ATOM 1154 C CA . ASP A 1 143 ? 14.991 -11.920 3.892 1.00 91.69 143 ASP A CA 1
ATOM 1155 C C . ASP A 1 143 ? 15.082 -12.913 2.735 1.00 91.69 143 ASP A C 1
ATOM 1157 O O . ASP A 1 143 ? 14.629 -12.618 1.627 1.00 91.69 143 ASP A O 1
ATOM 1161 N N . ASP A 1 144 ? 15.633 -14.098 2.978 1.00 94.31 144 ASP A N 1
ATOM 1162 C CA . ASP A 1 144 ? 15.783 -15.124 1.949 1.00 94.31 144 ASP A CA 1
ATOM 1163 C C . ASP A 1 144 ? 14.440 -15.753 1.576 1.00 94.31 144 ASP A C 1
ATOM 1165 O O . ASP A 1 144 ? 14.132 -15.882 0.386 1.00 94.31 144 ASP A O 1
ATOM 1169 N N . LEU A 1 145 ? 13.597 -16.060 2.570 1.00 93.62 145 LEU A N 1
ATOM 1170 C CA . LEU A 1 145 ? 12.241 -16.556 2.335 1.00 93.62 145 LEU A CA 1
ATOM 1171 C C . LEU A 1 145 ? 11.392 -15.498 1.621 1.00 93.62 145 LEU A C 1
ATOM 1173 O O . LEU A 1 145 ? 10.650 -15.805 0.686 1.00 93.62 145 LEU A O 1
ATOM 1177 N N . TYR A 1 146 ? 11.550 -14.231 2.002 1.00 92.94 146 TYR A N 1
ATOM 1178 C CA . TYR A 1 146 ? 10.840 -13.140 1.356 1.00 92.94 146 TYR A CA 1
ATOM 1179 C C . TYR A 1 146 ? 11.251 -12.957 -0.106 1.00 92.94 146 TYR A C 1
ATOM 1181 O O . TYR A 1 146 ? 10.392 -12.892 -0.988 1.00 92.94 146 TYR A O 1
ATOM 1189 N N . LYS A 1 147 ? 12.556 -12.955 -0.400 1.00 93.44 147 LYS A N 1
ATOM 1190 C CA . LYS A 1 147 ? 13.070 -12.906 -1.779 1.00 93.44 147 LYS A CA 1
ATOM 1191 C C . LYS A 1 147 ? 12.580 -14.092 -2.604 1.00 93.44 147 LYS A C 1
ATOM 1193 O O . LYS A 1 147 ? 12.237 -13.913 -3.774 1.00 93.44 147 LYS A O 1
ATOM 1198 N N . LEU A 1 148 ? 12.531 -15.286 -2.009 1.00 93.31 148 LEU A N 1
ATOM 1199 C CA . LEU A 1 148 ? 11.990 -16.477 -2.659 1.00 93.31 148 LEU A CA 1
ATOM 1200 C C . LEU A 1 148 ? 10.516 -16.273 -3.030 1.00 93.31 148 LEU A C 1
ATOM 1202 O O . LEU A 1 148 ? 10.150 -16.523 -4.178 1.00 93.31 148 LEU A O 1
ATOM 1206 N N . SER A 1 149 ? 9.710 -15.738 -2.107 1.00 92.00 149 SER A N 1
ATOM 1207 C CA . SER A 1 149 ? 8.281 -15.480 -2.332 1.00 92.00 149 SER A CA 1
ATOM 1208 C C . SER A 1 149 ? 8.000 -14.465 -3.448 1.00 92.00 149 SER A C 1
ATOM 1210 O O . SER A 1 149 ? 6.977 -14.536 -4.124 1.00 92.00 149 SER A O 1
ATOM 1212 N N . MET A 1 150 ? 8.938 -13.548 -3.702 1.00 90.56 150 MET A N 1
ATOM 1213 C CA . MET A 1 150 ? 8.837 -12.522 -4.747 1.00 90.56 150 MET A CA 1
ATOM 1214 C C . MET A 1 150 ? 9.332 -12.980 -6.124 1.00 90.56 150 MET A C 1
ATOM 1216 O O . MET A 1 150 ? 9.315 -12.212 -7.094 1.00 90.56 150 MET A O 1
ATOM 1220 N N . LYS A 1 151 ? 9.824 -14.215 -6.242 1.00 91.06 151 LYS A N 1
ATOM 1221 C CA . LYS A 1 151 ? 10.446 -14.699 -7.471 1.00 91.06 151 LYS A CA 1
ATOM 1222 C C . LYS A 1 151 ? 9.400 -14.943 -8.557 1.00 91.06 151 LYS A C 1
ATOM 1224 O O . LYS A 1 151 ? 8.618 -15.884 -8.500 1.00 91.06 151 LYS A O 1
ATOM 1229 N N . MET A 1 152 ? 9.458 -14.147 -9.623 1.00 86.88 152 MET A N 1
ATOM 1230 C CA . MET A 1 152 ? 8.642 -14.392 -10.813 1.00 86.88 152 MET A CA 1
ATOM 1231 C C . MET A 1 152 ? 9.127 -15.632 -11.590 1.00 86.88 152 MET A C 1
ATOM 1233 O O . MET A 1 152 ? 10.332 -15.755 -11.858 1.00 86.88 152 MET A O 1
ATOM 1237 N N . PRO A 1 153 ? 8.214 -16.524 -12.025 1.00 89.06 153 PRO A N 1
ATOM 1238 C CA . PRO A 1 153 ? 8.543 -17.631 -12.916 1.00 89.06 153 PRO A CA 1
ATOM 1239 C C . PRO A 1 153 ? 9.235 -17.154 -14.197 1.00 89.06 153 PRO A C 1
ATOM 1241 O O . PRO A 1 153 ? 8.811 -16.190 -14.837 1.00 89.06 153 PRO A O 1
ATOM 1244 N N . LYS A 1 154 ? 10.290 -17.864 -14.621 1.00 85.06 154 LYS A N 1
ATOM 1245 C CA . LYS A 1 154 ? 11.082 -17.488 -15.809 1.00 85.06 154 LYS A CA 1
ATOM 1246 C C . LYS A 1 154 ? 10.257 -17.456 -17.103 1.00 85.06 154 LYS A C 1
ATOM 1248 O O . LYS A 1 154 ? 10.633 -16.719 -18.005 1.00 85.06 154 LYS A O 1
ATOM 1253 N N . ALA A 1 155 ? 9.174 -18.232 -17.188 1.00 86.06 155 ALA A N 1
ATOM 1254 C CA . ALA A 1 155 ? 8.277 -18.268 -18.345 1.00 86.06 155 ALA A CA 1
ATOM 1255 C C . ALA A 1 155 ? 7.479 -16.964 -18.522 1.00 86.06 155 ALA A C 1
ATOM 1257 O O . ALA A 1 155 ? 7.276 -16.520 -19.645 1.00 86.06 155 ALA A O 1
ATOM 1258 N N . LEU A 1 156 ? 7.085 -16.324 -17.416 1.00 82.81 156 LEU A N 1
ATOM 1259 C CA . LEU A 1 156 ? 6.346 -15.057 -17.426 1.00 82.81 156 LEU A CA 1
ATOM 1260 C C . LEU A 1 156 ? 7.261 -13.845 -17.636 1.00 82.81 156 LEU A C 1
ATOM 1262 O O . LEU A 1 156 ? 6.790 -12.762 -17.972 1.00 82.81 156 LEU A O 1
ATOM 1266 N N . LYS A 1 157 ? 8.574 -14.003 -17.428 1.00 80.94 157 LYS A N 1
ATOM 1267 C CA . LYS A 1 157 ? 9.541 -12.916 -17.583 1.00 80.94 157 LYS A CA 1
ATOM 1268 C C . LYS A 1 157 ? 9.991 -12.816 -19.048 1.00 80.94 157 LYS A C 1
ATOM 1270 O O . LYS A 1 157 ? 10.728 -13.695 -19.504 1.00 80.94 157 LYS A O 1
ATOM 1275 N N . PRO A 1 158 ? 9.645 -11.741 -19.782 1.00 80.00 158 PRO A N 1
ATOM 1276 C CA . PRO A 1 158 ? 10.084 -11.583 -21.162 1.00 80.00 158 PRO A CA 1
ATOM 1277 C C . PRO A 1 158 ? 11.613 -11.472 -21.217 1.00 80.00 158 PRO A C 1
ATOM 1279 O O . PRO A 1 158 ? 12.221 -10.566 -20.640 1.00 80.00 158 PRO A O 1
ATOM 1282 N N . LYS A 1 159 ? 12.265 -12.415 -21.906 1.00 81.31 159 LYS A N 1
ATOM 1283 C CA . LYS A 1 159 ? 13.715 -12.375 -22.128 1.00 81.31 159 LYS A CA 1
ATOM 1284 C C . LYS A 1 159 ? 14.020 -11.391 -23.251 1.00 81.31 159 LYS A C 1
ATOM 1286 O O . LYS A 1 159 ? 13.889 -11.727 -24.426 1.00 81.31 159 LYS A O 1
ATOM 1291 N N . LYS A 1 160 ? 14.484 -10.190 -22.902 1.00 81.25 160 LYS A N 1
ATOM 1292 C CA . LYS A 1 160 ? 15.013 -9.251 -23.895 1.00 81.25 160 LYS A CA 1
ATOM 1293 C C . LYS A 1 160 ? 16.302 -9.822 -24.491 1.00 81.25 160 LYS A C 1
ATOM 1295 O O . LYS A 1 160 ? 17.301 -9.965 -23.788 1.00 81.25 160 LYS A O 1
ATOM 1300 N N . LYS A 1 161 ? 16.284 -10.144 -25.784 1.00 86.25 161 LYS A N 1
ATOM 1301 C CA . LYS A 1 161 ? 17.491 -10.498 -26.540 1.00 86.25 161 LYS A CA 1
ATOM 1302 C C . LYS A 1 161 ? 18.135 -9.206 -27.051 1.00 86.25 161 LYS A C 1
ATOM 1304 O O . LYS A 1 161 ? 17.460 -8.363 -27.637 1.00 86.25 161 LYS A O 1
ATOM 1309 N N . LYS A 1 162 ? 19.429 -9.010 -26.777 1.00 90.19 162 LYS A N 1
ATOM 1310 C CA . LYS A 1 162 ? 20.168 -7.816 -27.217 1.00 90.19 162 LYS A CA 1
ATOM 1311 C C . LYS A 1 162 ? 20.152 -7.741 -28.749 1.00 90.19 162 LYS A C 1
ATOM 1313 O O . LYS A 1 162 ? 20.277 -8.769 -29.404 1.00 90.19 162 LYS A O 1
ATOM 1318 N N . ASN A 1 163 ? 20.026 -6.531 -29.294 1.00 88.06 163 ASN A N 1
ATOM 1319 C CA . ASN A 1 163 ? 20.028 -6.246 -30.735 1.00 88.06 163 ASN A CA 1
ATOM 1320 C C . ASN A 1 163 ? 18.881 -6.878 -31.541 1.00 88.06 163 ASN A C 1
ATOM 1322 O O . ASN A 1 163 ? 18.949 -6.872 -32.763 1.00 88.06 163 ASN A O 1
ATOM 1326 N N . ILE A 1 164 ? 17.839 -7.395 -30.888 1.00 89.81 164 ILE A N 1
ATOM 1327 C CA . ILE A 1 164 ? 16.643 -7.913 -31.553 1.00 89.81 164 ILE A CA 1
ATOM 1328 C C . ILE A 1 164 ? 15.444 -7.099 -31.070 1.00 89.81 164 ILE A C 1
ATOM 1330 O O . ILE A 1 164 ? 15.218 -6.976 -29.864 1.00 89.81 164 ILE A O 1
ATOM 1334 N N . SER A 1 165 ? 14.686 -6.537 -32.004 1.00 89.69 165 SER A N 1
ATOM 1335 C CA . SER A 1 165 ? 13.427 -5.833 -31.748 1.00 89.69 165 SER A CA 1
ATOM 1336 C C . SER A 1 165 ? 12.308 -6.458 -32.569 1.00 89.69 165 SER A C 1
ATOM 1338 O O . SER A 1 165 ? 12.551 -6.927 -33.675 1.00 89.69 165 SER A O 1
ATOM 1340 N N . GLN A 1 166 ? 11.091 -6.464 -32.035 1.00 90.31 166 GLN A N 1
ATOM 1341 C CA . GLN A 1 166 ? 9.894 -6.877 -32.763 1.00 90.31 166 GLN A CA 1
ATOM 1342 C C . GLN A 1 166 ? 9.030 -5.654 -33.041 1.00 90.31 166 GLN A C 1
ATOM 1344 O O . GLN A 1 166 ? 8.891 -4.791 -32.174 1.00 90.31 166 GLN A O 1
ATOM 1349 N N . ASP A 1 167 ? 8.500 -5.583 -34.254 1.00 89.94 167 ASP A N 1
ATOM 1350 C CA . ASP A 1 167 ? 7.533 -4.571 -34.660 1.00 89.94 167 ASP A CA 1
ATOM 1351 C C . ASP A 1 167 ? 6.151 -4.842 -34.052 1.00 89.94 167 ASP A C 1
ATOM 1353 O O . ASP A 1 167 ? 5.868 -5.958 -33.607 1.00 89.94 167 ASP A O 1
ATOM 1357 N N . THR A 1 168 ? 5.252 -3.858 -34.106 1.00 87.88 168 THR A N 1
ATOM 1358 C CA . THR A 1 168 ? 3.838 -4.028 -33.720 1.00 87.88 168 THR A CA 1
ATOM 1359 C C . THR A 1 168 ? 3.135 -5.107 -34.548 1.00 87.88 168 THR A C 1
ATOM 1361 O O . THR A 1 168 ? 2.228 -5.768 -34.049 1.00 87.88 168 THR A O 1
ATOM 1364 N N . PHE A 1 169 ? 3.600 -5.334 -35.780 1.00 89.06 169 PHE A N 1
ATOM 1365 C CA . PHE A 1 169 ? 3.135 -6.389 -36.685 1.00 89.06 169 PHE A CA 1
ATOM 1366 C C . PHE A 1 169 ? 3.840 -7.745 -36.485 1.00 89.06 169 PHE A C 1
ATOM 1368 O O . PHE A 1 169 ? 3.574 -8.689 -37.222 1.00 89.06 169 PHE A O 1
ATOM 1375 N N . GLY A 1 170 ? 4.754 -7.868 -35.514 1.00 85.50 170 GLY A N 1
ATOM 1376 C CA . GLY A 1 170 ? 5.462 -9.118 -35.207 1.00 85.50 170 GLY A CA 1
ATOM 1377 C C . GLY A 1 170 ? 6.723 -9.389 -36.040 1.00 85.50 170 GLY A C 1
ATOM 1378 O O . GLY A 1 170 ? 7.436 -10.360 -35.773 1.00 85.50 170 GLY A O 1
ATOM 1379 N N . THR A 1 171 ? 7.064 -8.527 -37.002 1.00 91.56 171 THR A N 1
ATOM 1380 C CA . THR A 1 171 ? 8.317 -8.624 -37.769 1.00 91.56 171 THR A CA 1
ATOM 1381 C C . THR A 1 171 ? 9.523 -8.453 -36.850 1.00 91.56 171 THR A C 1
ATOM 1383 O O . THR A 1 171 ? 9.576 -7.533 -36.036 1.00 91.56 171 THR A O 1
ATOM 1386 N N . THR A 1 172 ? 10.513 -9.338 -36.966 1.00 91.19 172 THR A N 1
ATOM 1387 C CA . THR A 1 172 ? 11.711 -9.307 -36.118 1.00 91.19 172 THR A CA 1
ATOM 1388 C C . THR A 1 172 ? 12.859 -8.603 -36.840 1.00 91.19 172 THR A C 1
ATOM 1390 O O . THR A 1 172 ? 13.320 -9.068 -37.877 1.00 91.19 172 THR A O 1
ATOM 1393 N N . TYR A 1 173 ? 13.359 -7.511 -36.264 1.00 89.44 173 TYR A N 1
ATOM 1394 C CA . TYR A 1 173 ? 14.514 -6.763 -36.754 1.00 89.44 173 TYR A CA 1
ATOM 1395 C C . TYR A 1 173 ? 15.758 -7.055 -35.915 1.00 89.44 173 TYR A C 1
ATOM 1397 O O . TYR A 1 173 ? 15.716 -7.035 -34.682 1.00 89.44 173 TYR A O 1
ATOM 1405 N N . GLY A 1 174 ? 16.885 -7.278 -36.590 1.00 92.12 174 GLY A N 1
ATOM 1406 C CA . GLY A 1 174 ? 18.208 -7.366 -35.979 1.00 92.12 174 GLY A CA 1
ATOM 1407 C C . GLY A 1 174 ? 18.994 -6.076 -36.202 1.00 92.12 174 GLY A C 1
ATOM 1408 O O . GLY A 1 174 ? 19.183 -5.659 -37.343 1.00 92.12 174 GLY A O 1
ATOM 1409 N N . ARG A 1 175 ? 19.483 -5.437 -35.135 1.00 91.31 175 ARG A N 1
ATOM 1410 C CA . ARG A 1 175 ? 20.334 -4.246 -35.245 1.00 91.31 175 ARG A CA 1
ATOM 1411 C C . ARG A 1 175 ? 21.803 -4.645 -35.329 1.00 91.31 175 ARG A C 1
ATOM 1413 O O . ARG A 1 175 ? 22.372 -5.161 -34.368 1.00 91.31 175 ARG A O 1
ATOM 1420 N N . ILE A 1 176 ? 22.432 -4.341 -36.457 1.00 93.06 176 ILE A N 1
ATOM 1421 C CA . ILE A 1 176 ? 23.876 -4.491 -36.642 1.00 93.06 176 ILE A CA 1
ATOM 1422 C C . ILE A 1 176 ? 24.535 -3.148 -36.333 1.00 93.06 176 ILE A C 1
ATOM 1424 O O . ILE A 1 176 ? 24.207 -2.123 -36.927 1.00 93.06 176 ILE A O 1
ATOM 1428 N N . HIS A 1 177 ? 25.464 -3.145 -35.381 1.00 90.19 177 HIS A N 1
ATOM 1429 C CA . HIS A 1 177 ? 26.272 -1.972 -35.065 1.00 90.19 177 HIS A CA 1
ATOM 1430 C C . HIS A 1 177 ? 27.592 -2.066 -35.825 1.00 90.19 177 HIS A C 1
ATOM 1432 O O . HIS A 1 177 ? 28.533 -2.701 -35.353 1.00 90.19 177 HIS A O 1
ATOM 1438 N N . MET A 1 178 ? 27.653 -1.461 -37.014 1.00 92.25 178 MET A N 1
ATOM 1439 C CA . MET A 1 178 ? 28.913 -1.372 -37.749 1.00 92.25 178 MET A CA 1
ATOM 1440 C C . MET A 1 178 ? 29.881 -0.444 -37.018 1.00 92.25 178 MET A C 1
ATOM 1442 O O . MET A 1 178 ? 29.506 0.640 -36.567 1.00 92.25 178 MET A O 1
ATOM 1446 N N . GLN A 1 179 ? 31.135 -0.871 -36.911 1.00 91.31 179 GLN A N 1
ATOM 1447 C CA . GLN A 1 179 ? 32.201 -0.007 -36.421 1.00 91.31 179 GLN A CA 1
ATOM 1448 C C . GLN A 1 179 ? 32.479 1.098 -37.445 1.00 91.31 179 GLN A C 1
ATOM 1450 O O . GLN A 1 179 ? 32.334 0.898 -38.652 1.00 91.31 179 GLN A O 1
ATOM 1455 N N . LYS A 1 180 ? 32.896 2.274 -36.968 1.00 89.69 180 LYS A N 1
ATOM 1456 C CA . LYS A 1 180 ? 33.347 3.356 -37.847 1.00 89.69 180 LYS A CA 1
ATOM 1457 C C . LYS A 1 180 ? 34.614 2.897 -38.573 1.00 89.69 180 LYS A C 1
ATOM 1459 O O . LYS A 1 180 ? 35.642 2.687 -37.935 1.00 89.69 180 LYS A O 1
ATOM 1464 N N . GLN A 1 181 ? 34.536 2.746 -39.891 1.00 88.94 181 GLN A N 1
ATOM 1465 C CA . GLN A 1 181 ? 35.676 2.352 -40.711 1.00 88.94 181 GLN A CA 1
ATOM 1466 C C . GLN A 1 181 ? 36.593 3.559 -40.946 1.00 88.94 181 GLN A C 1
ATOM 1468 O O . GLN A 1 181 ? 36.190 4.546 -41.560 1.00 88.94 181 GLN A O 1
ATOM 1473 N N . ASP A 1 182 ? 37.825 3.487 -40.446 1.00 88.44 182 ASP A N 1
ATOM 1474 C CA . ASP A 1 182 ? 38.851 4.494 -40.712 1.00 88.44 182 ASP A CA 1
ATOM 1475 C C . ASP A 1 182 ? 39.587 4.171 -42.021 1.00 88.44 182 ASP A C 1
ATOM 1477 O O . ASP A 1 182 ? 40.366 3.220 -42.101 1.00 88.44 182 ASP A O 1
ATOM 1481 N N . LEU A 1 183 ? 39.322 4.969 -43.057 1.00 88.88 183 LEU A N 1
ATOM 1482 C CA . LEU A 1 183 ? 39.920 4.823 -44.387 1.00 88.88 183 LEU A CA 1
ATOM 1483 C C . LEU A 1 183 ? 41.236 5.595 -44.544 1.00 88.88 183 LEU A C 1
ATOM 1485 O O . LEU A 1 183 ? 41.881 5.474 -45.580 1.00 88.88 183 LEU A O 1
ATOM 1489 N N . SER A 1 184 ? 41.677 6.356 -43.537 1.00 87.81 184 SER A N 1
ATOM 1490 C CA . SER A 1 184 ? 42.948 7.097 -43.613 1.00 87.81 184 SER A CA 1
ATOM 1491 C C . SER A 1 184 ? 44.164 6.170 -43.751 1.00 87.81 184 SER A C 1
ATOM 1493 O O . SER A 1 184 ? 45.170 6.528 -44.365 1.00 87.81 184 SER A O 1
ATOM 1495 N N . LYS A 1 185 ? 44.044 4.940 -43.239 1.00 85.62 185 LYS A N 1
ATOM 1496 C CA . LYS A 1 185 ? 45.047 3.873 -43.358 1.00 85.62 185 LYS A CA 1
ATOM 1497 C C . LYS A 1 185 ? 45.002 3.146 -44.705 1.00 85.62 185 LYS A C 1
ATOM 1499 O O . LYS A 1 185 ? 45.898 2.354 -44.994 1.00 85.62 185 LYS A O 1
ATOM 1504 N N . LEU A 1 186 ? 43.984 3.393 -45.533 1.00 87.12 186 LEU A N 1
ATOM 1505 C CA . LEU A 1 186 ? 43.831 2.732 -46.823 1.00 87.12 186 LEU A CA 1
ATOM 1506 C C . LEU A 1 186 ? 44.798 3.351 -47.842 1.00 87.12 186 LEU A C 1
ATOM 1508 O O . LEU A 1 186 ? 44.511 4.365 -48.474 1.00 87.12 186 LEU A O 1
ATOM 1512 N N . GLN A 1 187 ? 45.962 2.726 -48.018 1.00 84.50 187 GLN A N 1
ATOM 1513 C CA . GLN A 1 187 ? 46.875 3.075 -49.104 1.00 84.50 187 GLN A CA 1
ATOM 1514 C C . GLN A 1 187 ? 46.344 2.510 -50.422 1.00 84.50 187 GLN A C 1
ATOM 1516 O O . GLN A 1 187 ? 46.293 1.296 -50.622 1.00 84.50 187 GLN A O 1
ATOM 1521 N N . THR A 1 188 ? 45.959 3.394 -51.341 1.00 87.44 188 THR A N 1
ATOM 1522 C CA . THR A 1 188 ? 45.546 2.992 -52.687 1.00 87.44 188 THR A CA 1
ATOM 1523 C C . THR A 1 188 ? 46.757 2.612 -53.538 1.00 87.44 188 THR A C 1
ATOM 1525 O O . THR A 1 188 ? 47.889 3.062 -53.327 1.00 87.44 188 THR A O 1
ATOM 1528 N N . ARG A 1 189 ? 46.530 1.760 -54.543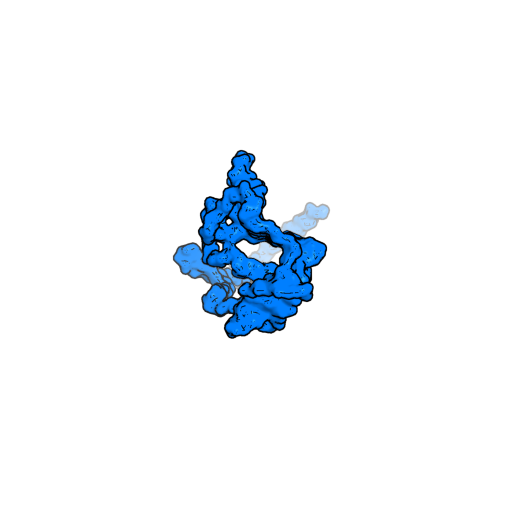 1.00 88.38 189 ARG A N 1
ATOM 1529 C CA . ARG A 1 189 ? 47.574 1.377 -55.496 1.00 88.38 189 ARG A CA 1
ATOM 1530 C C . ARG A 1 189 ? 48.077 2.620 -56.237 1.00 88.38 189 ARG A C 1
ATOM 1532 O O . ARG A 1 189 ? 47.324 3.275 -56.953 1.00 88.38 189 ARG A O 1
ATOM 1539 N N . LYS A 1 190 ? 49.378 2.907 -56.129 1.00 84.62 190 LYS A N 1
ATOM 1540 C CA . LYS A 1 190 ? 50.035 4.050 -56.791 1.00 84.62 190 LYS A CA 1
ATOM 1541 C C . LYS A 1 190 ? 50.243 3.792 -58.289 1.00 84.62 190 LYS A C 1
ATOM 1543 O O . LYS A 1 190 ? 51.362 3.523 -58.734 1.00 84.62 190 LYS A O 1
ATOM 1548 N N . MET A 1 191 ? 49.160 3.845 -59.063 1.00 89.81 191 MET A N 1
ATOM 1549 C CA . MET A 1 191 ? 49.191 3.692 -60.521 1.00 89.81 191 MET A CA 1
ATOM 1550 C C . MET A 1 191 ? 50.070 4.758 -61.182 1.00 89.81 191 MET A C 1
ATOM 1552 O O . MET A 1 191 ? 50.150 5.893 -60.713 1.00 89.81 191 MET A O 1
ATOM 1556 N N . LYS A 1 192 ? 50.717 4.404 -62.300 1.00 82.81 192 LYS A N 1
ATOM 1557 C CA . LYS A 1 192 ? 51.639 5.300 -63.018 1.00 82.81 192 LYS A CA 1
ATOM 1558 C C . LYS A 1 192 ? 50.955 6.598 -63.472 1.00 82.81 192 LYS A C 1
ATOM 1560 O O . LYS A 1 192 ? 51.579 7.645 -63.378 1.00 82.81 192 LYS A O 1
ATOM 1565 N N . GLY A 1 193 ? 49.680 6.539 -63.866 1.00 84.38 193 GLY A N 1
ATOM 1566 C CA . GLY A 1 193 ? 48.898 7.711 -64.286 1.00 84.38 193 GLY A CA 1
ATOM 1567 C C . GLY A 1 193 ? 48.524 8.686 -63.162 1.00 84.38 193 GLY A C 1
ATOM 1568 O O . GLY A 1 193 ? 48.253 9.844 -63.440 1.00 84.38 193 GLY A O 1
ATOM 1569 N N . LEU A 1 194 ? 48.559 8.250 -61.896 1.00 79.44 194 LEU A N 1
ATOM 1570 C CA . LEU A 1 194 ? 48.271 9.096 -60.726 1.00 79.44 194 LEU A CA 1
ATOM 1571 C C . LEU A 1 194 ? 49.542 9.717 -60.122 1.00 79.44 194 LEU A C 1
ATOM 1573 O O . LEU A 1 194 ? 49.476 10.495 -59.169 1.00 79.44 194 LEU A O 1
ATOM 1577 N N . LYS A 1 195 ? 50.725 9.354 -60.636 1.00 81.69 195 LYS A N 1
ATOM 1578 C CA . LYS A 1 195 ? 51.993 9.943 -60.204 1.00 81.69 195 LYS A CA 1
ATOM 1579 C C . LYS A 1 195 ? 52.166 11.290 -60.905 1.00 81.69 195 LYS A C 1
ATOM 1581 O O . LYS A 1 195 ? 52.344 11.329 -62.118 1.00 81.69 195 LYS A O 1
ATOM 1586 N N . LYS A 1 196 ? 52.162 12.376 -60.125 1.00 79.38 196 LYS A N 1
ATOM 1587 C CA . LYS A 1 196 ? 52.462 13.731 -60.616 1.00 79.38 196 LYS A CA 1
ATOM 1588 C C . LYS A 1 196 ? 53.799 13.768 -61.347 1.00 79.38 196 LYS A C 1
ATOM 1590 O O . LYS A 1 196 ? 54.782 13.183 -60.869 1.00 79.38 196 LYS A O 1
ATOM 1595 N N . ARG A 1 197 ? 53.834 14.485 -62.471 1.00 78.88 197 ARG A N 1
ATOM 1596 C CA . ARG A 1 197 ? 55.071 14.712 -63.225 1.00 78.88 197 ARG A CA 1
ATOM 1597 C C . ARG A 1 197 ? 55.982 15.666 -62.434 1.00 78.88 197 ARG A C 1
ATOM 1599 O O . ARG A 1 197 ? 55.483 16.469 -61.646 1.00 78.88 197 ARG A O 1
ATOM 1606 N N . PRO A 1 198 ? 57.313 15.606 -62.609 1.00 75.19 198 PRO A N 1
ATOM 1607 C CA . PRO A 1 198 ? 58.248 16.438 -61.843 1.00 75.19 198 PRO A CA 1
ATOM 1608 C C . PRO A 1 198 ? 57.955 17.943 -61.940 1.00 75.19 198 PRO A C 1
ATOM 1610 O O . PRO A 1 198 ? 58.037 18.650 -60.943 1.00 75.19 198 PRO A O 1
ATOM 1613 N N . MET A 1 199 ? 57.540 18.408 -63.120 1.00 72.56 199 MET A N 1
ATOM 1614 C CA . MET A 1 199 ? 57.263 19.820 -63.399 1.00 72.56 199 MET A CA 1
ATOM 1615 C C . MET A 1 199 ? 56.044 20.357 -62.625 1.00 72.56 199 MET A C 1
ATOM 1617 O O . MET A 1 199 ? 56.078 21.469 -62.110 1.00 72.56 199 MET A O 1
ATOM 1621 N N . GLU A 1 200 ? 55.006 19.534 -62.451 1.00 72.06 200 GLU A N 1
ATOM 1622 C CA . GLU A 1 200 ? 53.798 19.894 -61.693 1.00 72.06 200 GLU A CA 1
ATOM 1623 C C . GLU A 1 200 ? 54.070 19.988 -60.186 1.00 72.06 200 GLU A C 1
ATOM 1625 O O . GLU A 1 200 ? 53.481 20.823 -59.507 1.00 72.06 200 GLU A O 1
ATOM 1630 N N . LYS A 1 201 ? 54.993 19.173 -59.653 1.00 73.38 201 LYS A N 1
ATOM 1631 C CA . LYS A 1 201 ? 55.386 19.242 -58.234 1.00 73.38 201 LYS A CA 1
ATOM 1632 C C . LYS A 1 201 ? 56.110 20.546 -57.897 1.00 73.38 201 LYS A C 1
ATOM 1634 O O . LYS A 1 201 ? 55.858 21.124 -56.846 1.00 73.38 201 LYS A O 1
ATOM 1639 N N . ILE A 1 202 ? 56.985 21.006 -58.793 1.00 76.38 202 ILE A N 1
ATOM 1640 C CA . ILE A 1 202 ? 57.772 22.233 -58.599 1.00 76.38 202 ILE A CA 1
ATOM 1641 C C . ILE A 1 202 ? 56.854 23.463 -58.561 1.00 76.38 202 ILE A C 1
ATOM 1643 O O . ILE A 1 202 ? 57.009 24.313 -57.683 1.00 76.38 202 ILE A O 1
ATOM 1647 N N . ALA A 1 203 ? 55.872 23.533 -59.465 1.00 75.38 203 ALA A N 1
ATOM 1648 C CA . ALA A 1 203 ? 54.897 24.624 -59.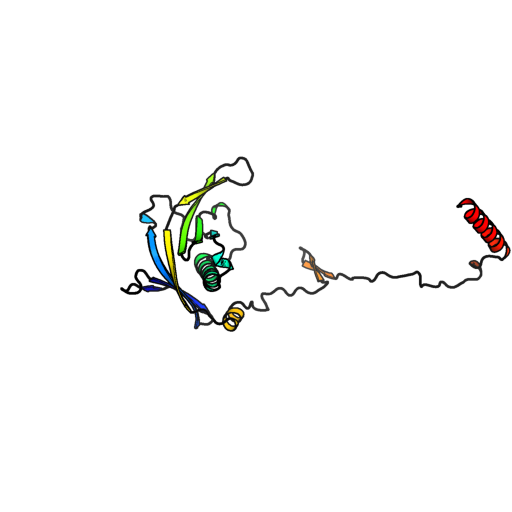502 1.00 75.38 203 ALA A CA 1
ATOM 1649 C C . ALA A 1 203 ? 54.043 24.687 -58.218 1.00 75.38 203 ALA A C 1
ATOM 1651 O O . ALA A 1 203 ? 53.843 25.758 -57.646 1.00 75.38 203 ALA A O 1
ATOM 1652 N N . GLU A 1 204 ? 53.601 23.536 -57.709 1.00 74.69 204 GLU A N 1
ATOM 1653 C CA . GLU A 1 204 ? 52.761 23.449 -56.507 1.00 74.69 204 GLU A CA 1
ATOM 1654 C C . GLU A 1 204 ? 53.524 23.808 -55.216 1.00 74.69 204 GLU A C 1
ATOM 1656 O O . GLU A 1 204 ? 52.962 24.422 -54.305 1.00 74.69 204 GLU A O 1
ATOM 1661 N N . ASP A 1 205 ? 54.814 23.463 -55.131 1.00 75.94 205 ASP A N 1
ATOM 1662 C CA . ASP A 1 205 ? 55.676 23.821 -53.997 1.00 75.94 205 ASP A CA 1
ATOM 1663 C C . ASP A 1 205 ? 55.973 25.329 -53.951 1.00 75.94 205 ASP A C 1
ATOM 1665 O O . ASP A 1 205 ? 56.010 25.924 -52.866 1.00 75.94 205 ASP A O 1
ATOM 1669 N N . GLN A 1 206 ? 56.123 25.974 -55.112 1.00 75.38 206 GLN A N 1
ATOM 1670 C CA . GLN A 1 206 ? 56.223 27.435 -55.209 1.00 75.38 206 GLN A CA 1
ATOM 1671 C C . GLN A 1 206 ? 54.908 28.115 -54.801 1.00 75.38 206 GLN A C 1
ATOM 1673 O O . GLN A 1 206 ? 54.910 29.067 -54.013 1.00 75.38 206 GLN A O 1
ATOM 1678 N N . GLU A 1 207 ? 53.769 27.583 -55.249 1.00 73.62 207 GLU A N 1
ATOM 1679 C CA . GLU A 1 207 ? 52.450 28.106 -54.893 1.00 73.62 207 GLU A CA 1
ATOM 1680 C C . GLU A 1 207 ? 52.152 27.941 -53.389 1.00 73.62 207 GLU A C 1
ATOM 1682 O O . GLU A 1 207 ? 51.672 28.874 -52.740 1.00 73.62 207 GLU A O 1
ATOM 1687 N N . ARG A 1 208 ? 52.516 26.805 -52.778 1.00 75.38 208 ARG A N 1
ATOM 1688 C CA . ARG A 1 208 ? 52.406 26.595 -51.323 1.00 75.38 208 ARG A CA 1
ATOM 1689 C C . ARG A 1 208 ? 53.283 27.551 -50.518 1.00 75.38 208 ARG A C 1
ATOM 1691 O O . ARG A 1 208 ? 52.815 28.062 -49.499 1.00 75.38 208 ARG A O 1
ATOM 1698 N N . LYS A 1 209 ? 54.517 27.826 -50.961 1.00 75.31 209 LYS A N 1
ATOM 1699 C CA . LYS A 1 209 ? 55.399 28.825 -50.327 1.00 75.31 209 LYS A CA 1
ATOM 1700 C C . LYS A 1 209 ? 54.781 30.226 -50.361 1.00 75.31 209 LYS A C 1
ATOM 1702 O O . LYS A 1 209 ? 54.728 30.882 -49.323 1.00 75.31 209 LYS A O 1
ATOM 1707 N N . SER A 1 210 ? 54.220 30.637 -51.500 1.00 71.88 210 SER A N 1
ATOM 1708 C CA . SER A 1 210 ? 53.551 31.942 -51.633 1.00 71.88 210 SER A CA 1
ATOM 1709 C C . SER A 1 210 ? 52.308 32.086 -50.738 1.00 71.88 210 SER A C 1
ATOM 1711 O O . SER A 1 210 ? 52.119 33.122 -50.103 1.00 71.88 210 SER A O 1
ATOM 1713 N N . LYS A 1 211 ? 51.488 31.031 -50.605 1.00 72.75 211 LYS A N 1
ATOM 1714 C CA . LYS A 1 211 ? 50.292 31.029 -49.737 1.00 72.75 211 LYS A CA 1
ATOM 1715 C C . LYS A 1 211 ? 50.637 31.053 -48.246 1.00 72.75 211 LYS A C 1
ATOM 1717 O O . LYS A 1 211 ? 49.859 31.582 -47.459 1.00 72.75 211 LYS A O 1
ATOM 1722 N N . ARG A 1 212 ? 51.790 30.500 -47.854 1.00 70.38 212 ARG A N 1
ATOM 1723 C CA . ARG A 1 212 ? 52.288 30.521 -46.468 1.00 70.38 212 ARG A CA 1
ATOM 1724 C C . ARG A 1 212 ? 52.847 31.892 -46.078 1.00 70.38 212 ARG A C 1
ATOM 1726 O O . ARG A 1 212 ? 52.653 32.305 -44.945 1.00 70.38 212 ARG A O 1
ATOM 1733 N N . MET A 1 213 ? 53.468 32.604 -47.022 1.00 60.88 213 MET A N 1
ATOM 1734 C CA . MET A 1 213 ? 53.953 33.975 -46.813 1.00 60.88 213 MET A CA 1
ATOM 1735 C C . MET A 1 213 ? 52.830 35.016 -46.727 1.00 60.88 213 MET A C 1
ATOM 1737 O O . MET A 1 213 ? 52.976 35.983 -45.999 1.00 60.88 213 MET A O 1
ATOM 1741 N N . LYS A 1 214 ? 51.702 34.820 -47.423 1.00 60.19 214 LYS A N 1
ATOM 1742 C CA . LYS A 1 214 ? 50.544 35.740 -47.386 1.00 60.19 214 LYS A CA 1
ATOM 1743 C C . LYS A 1 214 ? 49.653 35.611 -46.138 1.00 60.19 214 LYS A C 1
ATOM 1745 O O . LYS A 1 214 ? 48.653 36.313 -46.045 1.00 60.19 214 LYS A O 1
ATOM 1750 N N . LYS A 1 215 ? 49.942 34.664 -45.240 1.00 54.41 215 LYS A N 1
ATOM 1751 C CA . LYS A 1 215 ? 49.113 34.348 -44.062 1.00 54.41 215 LYS A CA 1
ATOM 1752 C C . LYS A 1 215 ? 49.731 34.807 -42.733 1.00 54.41 215 LYS A C 1
ATOM 1754 O O . LYS A 1 215 ? 49.125 34.547 -41.696 1.00 54.41 215 LYS A O 1
ATOM 1759 N N . ASN A 1 216 ? 50.902 35.443 -42.795 1.00 46.47 216 ASN A N 1
ATOM 1760 C CA . ASN A 1 216 ? 51.555 36.146 -41.693 1.00 46.47 216 ASN A CA 1
ATOM 1761 C C . ASN A 1 216 ? 51.394 37.651 -41.881 1.00 46.47 216 ASN A C 1
ATOM 1763 O O . ASN A 1 216 ? 51.470 38.084 -43.053 1.00 46.47 216 ASN A O 1
#

InterPro domains:
  IPR007109 Brix domain [PF04427] (1-137)
  IPR007109 Brix domain [PS50833] (1-144)
  IPR007109 Brix domain [SM00879] (1-138)
  IPR039770 Ribosome biogenesis protein Rpf2 [PTHR12728] (1-213)

Secondary structure (DSSP, 8-state):
-EEEEETTEEEEEEEEEEETTEEEEEEEEEEEEEE-TTTS-SPPPPTTPPPEEEEESTHHHHSHHHHHHHHHHHHHH--S--S---GGG--EEEEEEEETTEEEEEEEEEEEE--SSSSPEEEEEE-S-EEEEEEEEEEPPPHHHHHHHT---TTTS----TTEEE-TT-PEEEPP-------TT------GGGS--HHHHHHHHHHHHHHHHTT-

Foldseek 3Di:
DDFDADPVQHGKDKAFDDDPNHTAKIWIKGWPDWDALVNAPDDDDDPPQFAAEAEADPCCVPDPVNVVVVVRVCVVRRPDDDPDDDPVSHFKYWYWYDDPQKIKTFIWTWDFDPDVDPGTDTDTDGRDGITIIHTDDIDHHDPVVVVVRPDDDPVPDDDDDPQWDADPVGDIGGDDDDDDDDCPPPDDDPDPVNDDDPVVVVVVVVVVVVVVVVVD

Sequence (216 aa):
MFGSHNKKRPNNLVIGRMYDYHVLDMIELGIEKFVSLKDIKNSKCPEGTKPMLIFAGNDFDVTEDYRRLKSLLIDFFRGPTVSNIRLAGLEYVLHFTALNGKIYFRSYKLLLKKSGCRTPRIELEEMGPSLDLVLRRTHLASDDLYKLSMKMPKALKPKKKKNISQDTFGTTYGRIHMQKQDLSKLQTRKMKGLKKRPMEKIAEDQERKSKRMKKN

Organism: Pipistrellus kuhlii (NCBI:txid59472)

pLDDT: mean 89.47, std 7.54, range [46.47, 96.94]